Protein AF-A0A3D0IFP2-F1 (afdb_monomer_lite)

Structure (mmCIF, N/CA/C/O backbone):
data_AF-A0A3D0IFP2-F1
#
_entry.id   AF-A0A3D0IFP2-F1
#
loop_
_atom_site.group_PDB
_atom_site.id
_atom_site.type_symbol
_atom_site.label_atom_id
_atom_site.label_alt_id
_atom_site.label_comp_id
_atom_site.label_asym_id
_atom_site.label_entity_id
_atom_site.label_seq_id
_atom_site.pdbx_PDB_ins_code
_atom_site.Cartn_x
_atom_site.Cartn_y
_atom_site.Cartn_z
_atom_site.occupancy
_atom_site.B_iso_or_equiv
_atom_site.auth_seq_id
_atom_site.auth_comp_id
_atom_site.auth_asym_id
_atom_site.auth_atom_id
_atom_site.pdbx_PDB_model_num
ATOM 1 N N . LEU A 1 1 ? -11.111 15.271 20.187 1.00 49.78 1 LEU A N 1
ATOM 2 C CA . LEU A 1 1 ? -9.632 15.305 20.187 1.00 49.78 1 LEU A CA 1
ATOM 3 C C . LEU A 1 1 ? -9.128 15.656 21.586 1.00 49.78 1 LEU A C 1
ATOM 5 O O . LEU A 1 1 ? -9.436 16.733 22.093 1.00 49.78 1 LEU A O 1
ATOM 9 N N . LYS A 1 2 ? -8.471 14.706 22.264 1.00 48.03 2 LYS A N 1
ATOM 10 C CA . LYS A 1 2 ? -7.862 14.928 23.587 1.00 48.03 2 LYS A CA 1
ATOM 11 C C . LYS A 1 2 ? -6.601 15.767 23.382 1.00 48.03 2 LYS A C 1
ATOM 13 O O . LYS A 1 2 ? -5.734 15.340 22.642 1.00 48.03 2 LYS A O 1
ATOM 18 N N . LYS A 1 3 ? -6.516 16.942 24.006 1.00 50.44 3 LYS A N 1
ATOM 19 C CA . LYS A 1 3 ? -5.293 17.759 24.016 1.00 50.44 3 LYS A CA 1
ATOM 20 C C . LYS A 1 3 ? -4.326 17.235 25.077 1.00 50.44 3 LYS A C 1
ATOM 22 O O . LYS A 1 3 ? -4.786 16.719 26.099 1.00 50.44 3 LYS A O 1
ATOM 27 N N . ASP A 1 4 ? -3.025 17.373 24.846 1.00 61.88 4 ASP A N 1
ATOM 28 C CA . ASP A 1 4 ? -2.006 17.063 25.851 1.00 61.88 4 ASP A CA 1
ATOM 29 C C . ASP A 1 4 ? -2.022 18.077 27.016 1.00 61.88 4 ASP A C 1
ATOM 31 O O . ASP A 1 4 ? -2.814 19.027 27.047 1.00 61.88 4 ASP A O 1
ATOM 35 N N . SER A 1 5 ? -1.140 17.884 28.001 1.00 60.50 5 SER A N 1
ATOM 36 C CA . SER A 1 5 ? -1.011 18.778 29.161 1.00 60.50 5 SER A CA 1
ATOM 37 C C . SER A 1 5 ? -0.579 20.210 28.814 1.00 60.50 5 SER A C 1
ATOM 39 O O . SER A 1 5 ? -0.681 21.088 29.670 1.00 60.50 5 SER A O 1
ATOM 41 N N . GLU A 1 6 ? -0.112 20.461 27.588 1.00 63.91 6 GLU A N 1
ATOM 42 C CA . GLU A 1 6 ? 0.294 21.776 27.078 1.00 63.91 6 GLU A CA 1
ATOM 43 C C . GLU A 1 6 ? -0.754 22.398 26.136 1.00 63.91 6 GLU A C 1
ATOM 45 O O . GLU A 1 6 ? -0.579 23.520 25.657 1.00 63.91 6 GLU A O 1
ATOM 50 N N . GLY A 1 7 ? -1.869 21.704 25.881 1.00 57.12 7 GLY A N 1
ATOM 51 C CA . GLY A 1 7 ? -2.929 22.163 24.989 1.00 57.12 7 GLY A CA 1
ATOM 52 C C . GLY A 1 7 ? -2.642 21.958 23.497 1.00 57.12 7 GLY A C 1
ATOM 53 O O . GLY A 1 7 ? -3.412 22.476 22.677 1.00 57.12 7 GLY A O 1
ATOM 54 N N . LYS A 1 8 ? -1.582 21.220 23.144 1.00 60.41 8 LYS A N 1
ATOM 55 C CA . LYS A 1 8 ? -1.282 20.803 21.768 1.00 60.41 8 LYS A CA 1
ATOM 56 C C . LYS A 1 8 ? -2.087 19.554 21.421 1.00 60.41 8 LYS A C 1
ATOM 58 O O . LYS A 1 8 ? -2.529 18.815 22.305 1.00 60.41 8 LYS A O 1
ATOM 63 N N . ASP A 1 9 ? -2.330 19.359 20.127 1.00 59.84 9 ASP A N 1
ATOM 64 C CA . ASP A 1 9 ? -2.848 18.081 19.652 1.00 59.84 9 ASP A CA 1
ATOM 65 C C . ASP A 1 9 ? -1.713 17.051 19.781 1.00 59.84 9 ASP A C 1
ATOM 67 O O . ASP A 1 9 ? -0.666 17.240 19.153 1.00 59.84 9 ASP A O 1
ATOM 71 N N . PRO A 1 10 ? -1.860 16.018 20.630 1.00 63.34 10 PRO A N 1
ATOM 72 C CA . PRO A 1 10 ? -0.859 14.968 20.750 1.00 63.34 10 PRO A CA 1
ATOM 73 C C . PRO A 1 10 ? -0.780 14.106 19.488 1.00 63.34 10 PRO A C 1
ATOM 75 O O . PRO A 1 10 ? 0.109 13.269 19.408 1.00 63.34 10 PRO A O 1
ATOM 78 N N . ASN A 1 11 ? -1.686 14.280 18.521 1.00 66.94 11 ASN A N 1
ATOM 79 C CA . ASN A 1 11 ? -1.752 13.467 17.317 1.00 66.94 11 ASN A CA 1
ATOM 80 C C . ASN A 1 11 ? -1.121 14.188 16.116 1.00 66.94 11 ASN A C 1
ATOM 82 O O . ASN A 1 11 ? -1.415 15.355 15.858 1.00 66.94 11 ASN A O 1
ATOM 86 N N . ALA A 1 12 ? -0.283 13.486 15.349 1.00 73.06 12 ALA A N 1
ATOM 87 C CA . ALA A 1 12 ? 0.266 13.984 14.083 1.00 73.06 12 ALA A CA 1
ATOM 88 C C . ALA A 1 12 ? -0.780 13.964 12.959 1.00 73.06 12 ALA A C 1
ATOM 90 O O . ALA A 1 12 ? -0.758 14.811 12.067 1.00 73.06 12 ALA A O 1
ATOM 91 N N . PHE A 1 13 ? -1.699 12.998 12.992 1.00 80.50 13 PHE A N 1
ATOM 92 C CA . PHE A 1 13 ? -2.779 12.867 12.018 1.00 80.50 13 PHE A CA 1
ATOM 93 C C . PHE A 1 13 ? -3.948 12.069 12.598 1.00 80.50 13 PHE A C 1
ATOM 95 O O . PHE A 1 13 ? -3.840 11.410 13.634 1.00 80.50 13 PHE A O 1
ATOM 102 N N . THR A 1 14 ? -5.088 12.131 11.916 1.00 87.00 14 THR A N 1
ATOM 103 C CA . THR A 1 14 ? -6.275 11.335 12.233 1.00 87.00 14 THR A CA 1
ATOM 104 C C . THR A 1 14 ? -6.854 10.759 10.948 1.00 87.00 14 THR A C 1
ATOM 106 O O . THR A 1 14 ? -6.933 11.455 9.937 1.00 87.00 14 THR A O 1
ATOM 109 N N . ILE A 1 15 ? -7.258 9.493 10.998 1.00 91.06 15 ILE A N 1
ATOM 110 C CA . ILE A 1 15 ? -8.090 8.846 9.986 1.00 91.06 15 ILE A CA 1
ATOM 111 C C . ILE A 1 15 ? -9.485 8.720 10.580 1.00 91.06 15 ILE A C 1
ATOM 113 O O . ILE A 1 15 ? -9.649 8.165 11.667 1.00 91.06 15 ILE A O 1
ATOM 117 N N . THR A 1 16 ? -10.484 9.221 9.861 1.00 93.88 16 THR A N 1
ATOM 118 C CA . THR A 1 16 ? -11.879 9.189 10.297 1.00 93.88 16 THR A CA 1
ATOM 119 C C . THR A 1 16 ? -12.720 8.486 9.248 1.00 93.88 16 THR A C 1
ATOM 121 O O . THR A 1 16 ? -12.782 8.922 8.099 1.00 93.88 16 THR A O 1
ATOM 124 N N . MET A 1 17 ? -13.398 7.418 9.657 1.00 94.19 17 MET A N 1
ATOM 125 C CA . MET A 1 17 ? -14.429 6.773 8.854 1.00 94.19 17 MET A CA 1
ATOM 126 C C . MET A 1 17 ? -15.785 7.347 9.256 1.00 94.19 17 MET A C 1
ATOM 128 O O . MET A 1 17 ? -16.111 7.397 10.444 1.00 94.19 17 MET A O 1
ATOM 132 N N . MET A 1 18 ? -16.567 7.781 8.272 1.00 94.94 18 MET A N 1
ATOM 133 C CA . MET A 1 18 ? -17.891 8.363 8.483 1.00 94.94 18 MET A CA 1
ATOM 134 C C . MET A 1 18 ? -18.951 7.606 7.690 1.00 94.94 18 MET A C 1
ATOM 136 O O . MET A 1 18 ? -18.644 6.971 6.680 1.00 94.94 18 MET A O 1
ATOM 140 N N . ASP A 1 19 ? -20.199 7.691 8.135 1.00 93.19 19 ASP A N 1
ATOM 141 C CA . ASP A 1 19 ? -21.338 7.270 7.326 1.00 93.19 19 ASP A CA 1
ATOM 142 C C . ASP A 1 19 ? -21.707 8.321 6.256 1.00 93.19 19 ASP A C 1
ATOM 144 O O . ASP A 1 19 ? -21.099 9.388 6.144 1.00 93.19 19 ASP A O 1
ATOM 148 N N . LEU A 1 20 ? -22.741 8.028 5.459 1.00 94.94 20 LEU A N 1
ATOM 149 C CA . LEU A 1 20 ? -23.222 8.915 4.389 1.00 94.94 20 LEU A CA 1
ATOM 150 C C . LEU A 1 20 ? -23.842 10.232 4.894 1.00 94.94 20 LEU A C 1
ATOM 152 O O . LEU A 1 20 ? -24.132 11.114 4.085 1.00 94.94 20 LEU A O 1
ATOM 156 N N . TYR A 1 21 ? -24.064 10.366 6.201 1.00 96.81 21 TYR A N 1
ATOM 157 C CA . TYR A 1 21 ? -24.624 11.550 6.847 1.00 96.81 21 TYR A CA 1
ATOM 158 C C . TYR A 1 21 ? -23.562 12.356 7.609 1.00 96.81 21 TYR A C 1
ATOM 160 O O . TYR A 1 21 ? -23.865 13.440 8.112 1.00 96.81 21 TYR A O 1
ATOM 168 N N . GLY A 1 22 ? -22.317 11.869 7.646 1.00 93.31 22 GLY A N 1
ATOM 169 C CA . GLY A 1 22 ? -21.193 12.501 8.330 1.00 93.31 22 GLY A CA 1
ATOM 170 C C . GLY A 1 22 ? -21.054 12.108 9.803 1.00 93.31 22 GLY A C 1
ATOM 171 O O . GLY A 1 22 ? -20.314 12.772 10.531 1.00 93.31 22 GLY A O 1
ATOM 172 N N . GLU A 1 23 ? -21.742 11.063 10.271 1.00 95.38 23 GLU A N 1
ATOM 173 C CA . GLU A 1 23 ? -21.530 10.527 11.617 1.00 95.38 23 GLU A CA 1
ATOM 174 C C . GLU A 1 23 ? -20.229 9.720 11.669 1.00 95.38 23 GLU A C 1
ATOM 176 O O . GLU A 1 23 ? -19.966 8.887 10.802 1.00 95.38 23 GLU A O 1
ATOM 181 N N . VAL A 1 24 ? -19.403 9.956 12.694 1.00 94.69 24 VAL A N 1
ATOM 182 C CA . VAL A 1 24 ? -18.135 9.234 12.882 1.00 94.69 24 VAL A CA 1
ATOM 183 C C . VAL A 1 24 ? -18.417 7.797 13.314 1.00 94.69 24 VAL A C 1
ATOM 185 O O . VAL A 1 24 ? -18.976 7.562 14.384 1.00 94.69 24 VAL A O 1
ATOM 188 N N . LEU A 1 25 ? -17.979 6.844 12.494 1.00 92.94 25 LEU A N 1
ATOM 189 C CA . LEU A 1 25 ? -18.091 5.408 12.748 1.00 92.94 25 LEU A CA 1
ATOM 190 C C . LEU A 1 25 ? -16.849 4.856 13.454 1.00 92.94 25 LEU A C 1
ATOM 192 O O . LEU A 1 25 ? -16.965 4.036 14.364 1.00 92.94 25 LEU A O 1
ATOM 196 N N . AL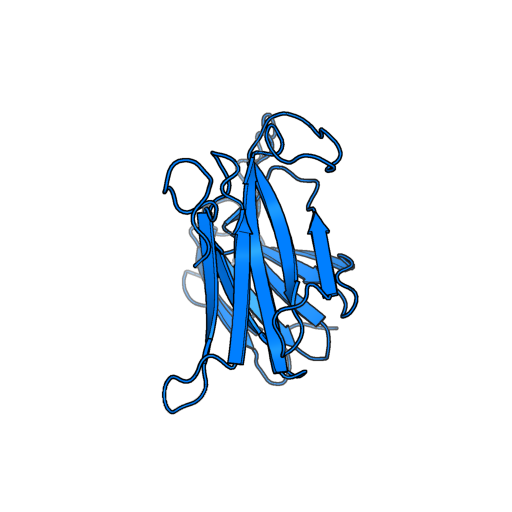A A 1 26 ? -15.668 5.319 13.042 1.00 94.31 26 ALA A N 1
ATOM 197 C CA . ALA A 1 26 ? -14.385 4.923 13.607 1.00 94.31 26 ALA A CA 1
ATOM 198 C C . ALA A 1 26 ? -13.355 6.046 13.470 1.00 94.31 26 ALA A C 1
ATOM 200 O O . ALA A 1 26 ? -13.406 6.847 12.533 1.00 94.31 26 ALA A O 1
ATOM 201 N N . GLU A 1 27 ? -12.388 6.059 14.382 1.00 92.44 27 GLU A N 1
ATOM 202 C CA . GLU A 1 27 ? -11.265 6.988 14.357 1.00 92.44 27 GLU A CA 1
ATOM 203 C C . GLU A 1 27 ? -9.977 6.246 14.722 1.00 92.44 27 GLU A C 1
ATOM 205 O O . GLU A 1 27 ? -9.961 5.439 15.651 1.00 92.44 27 GLU A O 1
ATOM 210 N N . TYR A 1 28 ? -8.901 6.540 13.997 1.00 89.81 28 TYR A N 1
ATOM 211 C CA . TYR A 1 28 ? -7.537 6.225 14.407 1.00 89.81 28 TYR A CA 1
ATOM 212 C C . TYR A 1 28 ? -6.746 7.522 14.478 1.00 89.81 28 TYR A C 1
ATOM 214 O O . TYR A 1 28 ? -6.761 8.317 13.536 1.00 89.81 28 TYR A O 1
ATOM 222 N N . SER A 1 29 ? -6.027 7.722 15.575 1.00 85.75 29 SER A N 1
ATOM 223 C CA . SER A 1 29 ? -5.109 8.841 15.730 1.00 85.75 29 SER A CA 1
ATOM 224 C C . SER A 1 29 ? -3.684 8.317 15.800 1.00 85.75 29 SER A C 1
ATOM 226 O O . SER A 1 29 ? -3.378 7.477 16.644 1.00 85.75 29 SER A O 1
ATOM 228 N N . GLY A 1 30 ? -2.820 8.816 14.919 1.00 75.81 30 GLY A N 1
ATOM 229 C CA . GLY A 1 30 ? -1.389 8.560 15.019 1.00 75.81 30 GLY A CA 1
ATOM 230 C C . GLY A 1 30 ? -0.735 9.595 15.921 1.00 75.81 30 GLY A C 1
ATOM 231 O O . GLY A 1 30 ? -0.993 10.791 15.771 1.00 75.81 30 GLY A O 1
ATOM 232 N N . GLU A 1 31 ? 0.097 9.144 16.852 1.00 68.44 31 GLU A N 1
ATOM 233 C CA . GLU A 1 31 ? 0.775 10.014 17.813 1.00 68.44 31 GLU A CA 1
ATOM 234 C C . GLU A 1 31 ? 1.786 10.950 17.126 1.00 68.44 31 GLU A C 1
ATOM 236 O O . GLU A 1 31 ? 2.377 10.636 16.090 1.00 68.44 31 GLU A O 1
ATOM 241 N N . ASN A 1 32 ? 1.952 12.143 17.696 1.00 57.72 32 ASN A N 1
ATOM 242 C CA . ASN A 1 32 ? 2.905 13.153 17.260 1.00 57.72 32 ASN A CA 1
ATOM 243 C C . ASN A 1 32 ? 4.285 12.866 17.844 1.00 57.72 32 ASN A C 1
ATOM 245 O O . ASN A 1 32 ? 4.717 13.472 18.823 1.00 57.72 32 ASN A O 1
ATOM 249 N N . GLU A 1 33 ? 4.995 11.946 17.211 1.00 58.22 33 GLU A N 1
ATOM 250 C CA . GLU A 1 33 ? 6.384 11.650 17.544 1.00 58.22 33 GLU A CA 1
ATOM 251 C C . GLU A 1 33 ? 7.332 12.434 16.633 1.00 58.22 33 GLU A C 1
ATOM 253 O O . GLU A 1 33 ? 8.158 11.848 15.952 1.00 58.22 33 GLU A O 1
ATOM 258 N N . ASN A 1 34 ? 7.185 13.764 16.586 1.00 53.22 34 ASN A N 1
ATOM 259 C CA . ASN A 1 34 ? 8.026 14.766 15.898 1.00 53.22 34 ASN A CA 1
ATOM 260 C C . ASN A 1 34 ? 8.349 14.584 14.391 1.00 53.22 34 ASN A C 1
ATOM 262 O O . ASN A 1 34 ? 8.676 15.581 13.762 1.00 53.22 34 ASN A O 1
ATOM 266 N N . ASP A 1 35 ? 8.209 13.395 13.800 1.00 55.31 35 ASP A N 1
ATOM 267 C CA . ASP A 1 35 ? 8.629 13.031 12.437 1.00 55.31 35 ASP A CA 1
ATOM 268 C C . ASP A 1 35 ? 7.739 11.928 11.809 1.00 55.31 35 ASP A C 1
ATOM 270 O O . ASP A 1 35 ? 8.078 11.322 10.788 1.00 55.31 35 ASP A O 1
ATOM 274 N N . ALA A 1 36 ? 6.596 11.622 12.424 1.00 57.94 36 ALA A N 1
ATOM 275 C CA . ALA A 1 36 ? 5.579 10.772 11.822 1.00 57.94 36 ALA A CA 1
ATOM 276 C C . ALA A 1 36 ? 4.872 11.555 10.702 1.00 57.94 36 ALA A C 1
ATOM 278 O O . ALA A 1 36 ? 4.175 12.536 10.972 1.00 57.94 36 ALA A O 1
ATOM 279 N N . TYR A 1 37 ? 5.031 11.138 9.442 1.00 67.44 37 TYR A N 1
ATOM 280 C CA . TYR A 1 37 ? 4.213 11.679 8.357 1.00 67.44 37 TYR A CA 1
ATOM 281 C C . TYR A 1 37 ? 2.802 11.098 8.460 1.00 67.44 37 TYR A C 1
ATOM 283 O O . TYR A 1 37 ? 2.602 10.000 8.989 1.00 67.44 37 TYR A O 1
ATOM 291 N N . GLY A 1 38 ? 1.808 11.851 7.985 1.00 71.19 38 GLY A N 1
ATOM 292 C CA . GLY A 1 38 ? 0.439 11.351 7.885 1.00 71.19 38 GLY A CA 1
ATOM 293 C C . GLY A 1 38 ? 0.341 10.118 6.980 1.00 71.19 38 GLY A C 1
ATOM 294 O O . GLY A 1 38 ? 1.300 9.744 6.301 1.00 71.19 38 GLY A O 1
ATOM 295 N N . ALA A 1 39 ? -0.833 9.491 6.963 1.00 77.38 39 ALA A N 1
ATOM 296 C CA . ALA A 1 39 ? -1.109 8.389 6.049 1.00 77.38 39 ALA A CA 1
ATOM 297 C C . ALA A 1 39 ? -0.873 8.814 4.586 1.00 77.38 39 ALA A C 1
ATOM 299 O O . ALA A 1 39 ? -1.357 9.864 4.161 1.00 77.38 39 ALA A O 1
ATOM 300 N N . THR A 1 40 ? -0.124 8.011 3.829 1.00 79.56 40 THR A N 1
ATOM 301 C CA . THR A 1 40 ? 0.197 8.288 2.413 1.00 79.56 40 THR A CA 1
ATOM 302 C C . THR A 1 40 ? -0.794 7.645 1.447 1.00 79.56 40 THR A C 1
ATOM 304 O O . THR A 1 40 ? -0.883 8.046 0.293 1.00 79.56 40 THR A O 1
ATOM 307 N N . THR A 1 41 ? -1.566 6.681 1.939 1.00 86.88 41 THR A N 1
ATOM 308 C CA . THR A 1 41 ? -2.658 5.996 1.242 1.00 86.88 41 THR A CA 1
ATOM 309 C C . THR A 1 41 ? -3.715 5.595 2.269 1.00 86.88 41 THR A C 1
ATOM 311 O O . THR A 1 41 ? -3.408 5.512 3.459 1.00 86.88 41 THR A O 1
ATOM 314 N N . LEU A 1 42 ? -4.954 5.369 1.840 1.00 91.94 42 LEU A N 1
ATOM 315 C CA . LEU A 1 42 ? -6.050 4.962 2.712 1.00 91.94 42 LEU A CA 1
ATOM 316 C C . LEU A 1 42 ? -7.105 4.199 1.916 1.00 91.94 42 LEU A C 1
ATOM 318 O O . LEU A 1 42 ? -7.692 4.747 0.985 1.00 91.94 42 LEU A O 1
ATOM 322 N N . THR A 1 43 ? -7.413 2.986 2.367 1.00 95.31 43 THR A N 1
ATOM 323 C CA . THR A 1 43 ? -8.370 2.106 1.694 1.00 95.31 43 THR A CA 1
ATOM 324 C C . THR A 1 43 ? -9.325 1.494 2.706 1.00 95.31 43 THR A C 1
ATOM 326 O O . THR A 1 43 ? -8.907 0.923 3.714 1.00 95.31 43 THR A O 1
ATOM 329 N N . ALA A 1 44 ? -10.628 1.627 2.453 1.00 95.19 44 ALA A N 1
ATOM 330 C CA . ALA A 1 44 ? -11.649 0.911 3.210 1.00 95.19 44 ALA A CA 1
ATOM 331 C C . ALA A 1 44 ? -11.573 -0.580 2.877 1.00 95.19 44 ALA A C 1
ATOM 333 O O . ALA A 1 44 ? -11.391 -0.943 1.716 1.00 95.19 44 ALA A O 1
ATOM 334 N N . THR A 1 45 ? -11.727 -1.431 3.884 1.00 96.88 45 THR A N 1
ATOM 335 C CA . THR A 1 45 ? -11.584 -2.876 3.712 1.00 96.88 45 THR A CA 1
ATOM 336 C C . THR A 1 45 ? -12.925 -3.598 3.743 1.00 96.88 45 THR A C 1
ATOM 338 O O . THR A 1 45 ? -13.903 -3.121 4.320 1.00 96.88 45 THR A O 1
ATOM 341 N N . SER A 1 46 ? -12.985 -4.770 3.116 1.00 96.12 46 SER A N 1
ATOM 342 C CA . SER A 1 46 ? -14.196 -5.571 2.919 1.00 96.12 46 SER A CA 1
ATOM 343 C C . SER A 1 46 ? -14.843 -6.042 4.228 1.00 96.12 46 SER A C 1
ATOM 345 O O . SER A 1 46 ? -16.052 -6.270 4.281 1.00 96.12 46 SER A O 1
ATOM 347 N N . ASP A 1 47 ? -14.059 -6.121 5.305 1.00 95.94 47 ASP A N 1
ATOM 348 C CA . ASP A 1 47 ? -14.508 -6.384 6.678 1.00 95.94 47 ASP A CA 1
ATOM 349 C C . ASP A 1 47 ? -15.111 -5.151 7.389 1.00 95.94 47 ASP A C 1
ATOM 351 O O . ASP A 1 47 ? -15.460 -5.221 8.570 1.00 95.94 47 ASP A O 1
ATOM 355 N N . GLY A 1 48 ? -15.235 -4.023 6.686 1.00 95.44 48 GLY A N 1
ATOM 356 C CA . GLY A 1 48 ? -15.761 -2.759 7.199 1.00 95.44 48 GLY A CA 1
ATOM 357 C C . GLY A 1 48 ? -14.743 -1.905 7.956 1.00 95.44 48 GLY A C 1
ATOM 358 O O . GLY A 1 48 ? -15.123 -0.872 8.497 1.00 95.44 48 GLY A O 1
ATOM 359 N N . GLY A 1 49 ? -13.481 -2.333 8.041 1.00 96.62 49 GLY A N 1
ATOM 360 C CA . GLY A 1 49 ? -12.383 -1.536 8.583 1.00 96.62 49 GLY A CA 1
ATOM 361 C C . GLY A 1 49 ? -11.701 -0.655 7.536 1.00 96.62 49 GLY A C 1
ATOM 362 O O . GLY A 1 49 ? -12.274 -0.297 6.507 1.00 96.62 49 GLY A O 1
ATOM 363 N N . PHE A 1 50 ? -10.441 -0.321 7.800 1.00 96.69 50 PHE A N 1
ATOM 364 C CA . PHE A 1 50 ? -9.595 0.420 6.868 1.00 96.69 50 PHE A CA 1
ATOM 365 C C . PHE A 1 50 ? -8.128 0.040 7.039 1.00 96.69 50 PHE A C 1
ATOM 367 O O . PHE A 1 50 ? -7.708 -0.398 8.110 1.00 96.69 50 PHE A O 1
ATOM 374 N N . ILE A 1 51 ? -7.347 0.220 5.982 1.00 96.50 51 ILE A N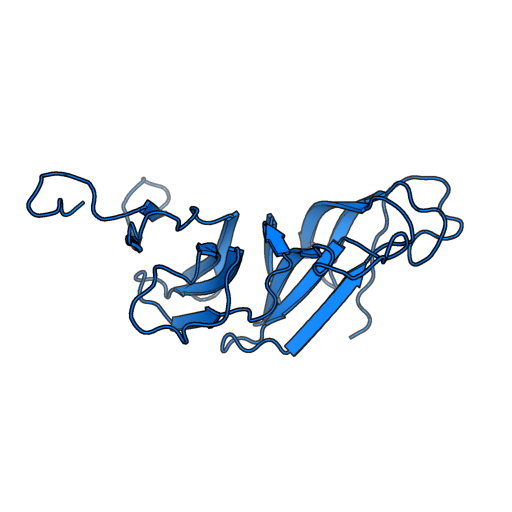 1
ATOM 375 C CA . ILE A 1 51 ? -5.909 -0.021 5.952 1.00 96.50 51 ILE A CA 1
ATOM 376 C C . ILE A 1 51 ? -5.196 1.176 5.326 1.00 96.50 51 ILE A C 1
ATOM 378 O O . ILE A 1 51 ? -5.743 1.855 4.457 1.00 96.50 51 ILE A O 1
ATOM 382 N N . PHE A 1 52 ? -3.986 1.457 5.789 1.00 92.69 52 PHE A N 1
ATOM 383 C CA . PHE A 1 52 ? -3.177 2.560 5.294 1.00 92.69 52 PHE A CA 1
ATOM 384 C C . PHE A 1 52 ? -1.689 2.265 5.446 1.00 92.69 52 PHE A C 1
ATOM 386 O O . PHE A 1 52 ? -1.280 1.423 6.248 1.00 92.69 52 PHE A O 1
ATOM 393 N N . ALA A 1 53 ? -0.882 3.002 4.689 1.00 88.56 53 ALA A N 1
ATOM 394 C CA . ALA A 1 53 ? 0.548 3.087 4.927 1.00 88.56 53 ALA A CA 1
ATOM 395 C C . ALA A 1 53 ? 0.899 4.410 5.595 1.00 88.56 53 ALA A C 1
ATOM 397 O O . ALA A 1 53 ? 0.245 5.436 5.381 1.00 88.56 53 ALA A O 1
ATOM 398 N N . GLN A 1 54 ? 1.965 4.382 6.382 1.00 83.31 54 GLN A N 1
ATOM 399 C CA . GLN A 1 54 ? 2.492 5.557 7.045 1.00 83.31 54 GLN A CA 1
ATOM 400 C C . GLN A 1 54 ? 4.016 5.583 6.960 1.00 83.31 54 GLN A C 1
ATOM 402 O O . GLN A 1 54 ? 4.674 4.606 7.320 1.00 83.31 54 GLN A O 1
ATOM 407 N N . GLY A 1 55 ? 4.569 6.724 6.547 1.00 78.31 55 GLY A N 1
ATOM 408 C CA . GLY A 1 55 ? 5.994 7.015 6.682 1.00 78.31 55 GLY A CA 1
ATOM 409 C C . GLY A 1 55 ? 6.330 7.580 8.066 1.00 78.31 55 GLY A C 1
ATOM 410 O O . GLY A 1 55 ? 5.582 8.397 8.601 1.00 78.31 55 GLY A O 1
ATOM 411 N N . TYR A 1 56 ? 7.462 7.190 8.646 1.00 72.62 56 TYR A N 1
ATOM 412 C CA . TYR A 1 56 ? 7.917 7.694 9.946 1.00 72.62 56 TYR A CA 1
ATOM 413 C C . TYR A 1 56 ? 9.446 7.690 10.068 1.00 72.62 56 TYR A C 1
ATOM 415 O O . TYR A 1 56 ? 10.144 7.058 9.280 1.00 72.62 56 TYR A O 1
ATOM 423 N N . ASN A 1 57 ? 9.991 8.385 11.065 1.00 69.38 57 ASN A N 1
ATOM 424 C CA . ASN A 1 57 ? 11.410 8.312 11.425 1.00 69.38 57 ASN A CA 1
ATOM 425 C C . ASN A 1 57 ? 11.580 7.426 12.670 1.00 69.38 57 ASN A C 1
ATOM 427 O O . ASN A 1 57 ? 11.101 7.770 13.750 1.00 69.38 57 ASN A O 1
ATOM 431 N N . ALA A 1 58 ? 12.273 6.290 12.542 1.00 60.12 58 ALA A N 1
ATOM 432 C CA . ALA A 1 58 ? 12.375 5.290 13.615 1.00 60.12 58 ALA A CA 1
ATOM 433 C C . ALA A 1 58 ? 13.190 5.750 14.833 1.00 60.12 58 ALA A C 1
ATOM 435 O O . ALA A 1 58 ? 13.136 5.110 15.881 1.00 60.12 58 ALA A O 1
ATOM 436 N N . ASN A 1 59 ? 13.915 6.871 14.742 1.00 59.56 59 ASN A N 1
ATOM 437 C CA . ASN A 1 59 ? 14.655 7.424 15.881 1.00 59.56 59 ASN A CA 1
ATOM 438 C C . ASN A 1 59 ? 13.749 7.891 17.039 1.00 59.56 59 ASN A C 1
ATOM 440 O O . ASN A 1 59 ? 14.270 8.229 18.103 1.00 59.56 59 ASN A O 1
ATOM 444 N N . TYR A 1 60 ? 12.425 7.932 16.844 1.00 57.56 60 TYR A N 1
ATOM 445 C CA . TYR A 1 60 ? 11.510 8.619 17.753 1.00 57.56 60 TYR A CA 1
ATOM 446 C C . TYR A 1 60 ? 10.294 7.805 18.223 1.00 57.56 60 TYR A C 1
ATOM 448 O O . TYR A 1 60 ? 9.542 8.348 19.026 1.00 57.56 60 TYR A O 1
ATOM 456 N N . ILE A 1 61 ? 10.149 6.526 17.834 1.00 56.62 61 ILE A N 1
ATOM 457 C CA . ILE A 1 61 ? 9.015 5.674 18.259 1.00 56.62 61 ILE A CA 1
ATOM 458 C C . ILE A 1 61 ? 9.397 4.759 19.441 1.00 56.62 61 ILE A C 1
ATOM 460 O O . ILE A 1 61 ? 10.193 3.828 19.261 1.00 56.62 61 ILE A O 1
ATOM 464 N N . PRO A 1 62 ? 8.861 4.960 20.664 1.00 53.72 62 PRO A N 1
ATOM 465 C CA . PRO A 1 62 ? 9.128 4.095 21.811 1.00 53.72 62 PRO A CA 1
ATOM 466 C C . PRO A 1 62 ? 8.535 2.689 21.627 1.00 53.72 62 PRO A C 1
ATOM 468 O O . PRO A 1 62 ? 7.338 2.524 21.424 1.00 53.72 62 PRO A O 1
ATOM 471 N N . GLY A 1 63 ? 9.362 1.649 21.778 1.00 58.12 63 GLY A N 1
ATOM 472 C CA . GLY A 1 63 ? 8.920 0.247 21.728 1.00 58.12 63 GLY A CA 1
ATOM 473 C C . GLY A 1 63 ? 9.068 -0.437 20.367 1.00 58.12 63 GLY A C 1
ATOM 474 O O . GLY A 1 63 ? 8.843 -1.642 20.289 1.00 58.12 63 GLY A O 1
ATOM 475 N N . MET A 1 64 ? 9.502 0.288 19.333 1.00 57.91 64 MET A N 1
ATOM 476 C CA . MET A 1 64 ? 10.001 -0.316 18.096 1.00 57.91 64 MET A CA 1
ATOM 477 C C . MET A 1 64 ? 11.486 -0.664 18.234 1.00 57.91 64 MET A C 1
ATOM 479 O O . MET A 1 64 ? 12.230 0.009 18.959 1.00 57.91 64 MET A O 1
ATOM 483 N N . ASP A 1 65 ? 11.924 -1.720 17.543 1.00 54.09 65 ASP A N 1
ATOM 484 C CA . ASP A 1 65 ? 13.349 -2.015 17.420 1.00 54.09 65 ASP A CA 1
ATOM 485 C C . ASP A 1 65 ? 14.029 -0.765 16.842 1.00 54.09 65 ASP A C 1
ATOM 487 O O . ASP A 1 65 ? 13.594 -0.235 15.819 1.00 54.09 65 ASP A O 1
ATOM 491 N N . GLN A 1 66 ? 15.070 -0.254 17.515 1.00 51.97 66 GLN A N 1
ATOM 492 C CA . GLN A 1 66 ? 15.820 0.949 17.116 1.00 51.97 66 GLN A CA 1
ATOM 493 C C . GLN A 1 66 ? 16.676 0.690 15.864 1.00 51.97 66 GLN A C 1
ATOM 495 O O . GLN A 1 66 ? 17.902 0.846 15.854 1.00 51.97 66 GLN A O 1
ATOM 500 N N . ILE A 1 67 ? 16.037 0.218 14.800 1.00 50.59 67 ILE A N 1
ATOM 501 C CA . ILE A 1 67 ? 16.661 -0.088 13.531 1.00 50.59 67 ILE A CA 1
ATOM 502 C C . ILE A 1 67 ? 16.991 1.249 12.874 1.00 50.59 67 ILE A C 1
ATOM 504 O O . ILE A 1 67 ? 16.114 1.965 12.410 1.00 50.59 67 ILE A O 1
ATOM 508 N N . LYS A 1 68 ? 18.291 1.557 12.906 1.00 52.31 68 LYS A N 1
ATOM 509 C CA . LYS A 1 68 ? 19.084 2.383 11.983 1.00 52.31 68 LYS A CA 1
ATOM 510 C C . LYS A 1 68 ? 18.382 3.618 11.394 1.00 52.31 68 LYS A C 1
ATOM 512 O O . LYS A 1 68 ? 17.435 3.528 10.624 1.00 52.31 68 LYS A O 1
ATOM 517 N N . THR A 1 69 ? 18.972 4.771 11.704 1.00 54.31 69 THR A N 1
ATOM 518 C CA . THR A 1 69 ? 18.881 6.061 10.999 1.00 54.31 69 THR A CA 1
ATOM 519 C C . THR A 1 69 ? 18.174 6.015 9.634 1.00 54.31 69 THR A C 1
ATOM 521 O O . THR A 1 69 ? 18.675 5.364 8.720 1.00 54.31 69 THR A O 1
ATOM 524 N N . GLY A 1 70 ? 17.067 6.747 9.471 1.00 56.38 70 GLY A N 1
ATOM 525 C CA . GLY A 1 70 ? 16.393 6.897 8.177 1.00 56.38 70 GLY A CA 1
ATOM 526 C C . GLY A 1 70 ? 14.874 7.039 8.282 1.00 56.38 70 GLY A C 1
ATOM 527 O O . GLY A 1 70 ? 14.312 7.002 9.377 1.00 56.38 70 GLY A O 1
ATOM 528 N N . TYR A 1 71 ? 14.226 7.213 7.128 1.00 63.50 71 TYR A N 1
ATOM 529 C CA . TYR A 1 71 ? 12.769 7.196 6.994 1.00 63.50 71 TYR A CA 1
ATOM 530 C C . TYR A 1 71 ? 12.286 5.774 6.710 1.00 63.50 71 TYR A C 1
ATOM 532 O O . TYR A 1 71 ? 12.740 5.134 5.766 1.00 63.50 71 TYR A O 1
ATOM 540 N N . HIS A 1 72 ? 11.338 5.310 7.510 1.00 72.62 72 HIS A N 1
ATOM 541 C CA . HIS A 1 72 ? 10.749 3.979 7.463 1.00 72.62 72 HIS A CA 1
ATOM 542 C C . HIS A 1 72 ? 9.290 4.068 7.038 1.00 72.62 72 HIS A C 1
ATOM 544 O O . HIS A 1 72 ? 8.686 5.142 7.061 1.00 72.62 72 HIS A O 1
ATOM 550 N N . SER A 1 73 ? 8.722 2.935 6.643 1.00 79.38 73 SER A N 1
ATOM 551 C CA . SER A 1 73 ? 7.295 2.814 6.357 1.00 79.38 73 SER A CA 1
ATOM 552 C C . SER A 1 73 ? 6.697 1.674 7.165 1.00 79.38 73 SER A C 1
ATOM 554 O O . SER A 1 73 ? 7.373 0.696 7.480 1.00 79.38 73 SER A O 1
ATOM 556 N N . ARG A 1 74 ? 5.418 1.800 7.498 1.00 83.44 74 ARG A N 1
ATOM 557 C CA . ARG A 1 74 ? 4.621 0.735 8.102 1.00 83.44 74 ARG A CA 1
ATOM 558 C C . ARG A 1 74 ? 3.267 0.630 7.427 1.00 83.44 74 ARG A C 1
ATOM 560 O O . ARG A 1 74 ? 2.780 1.610 6.859 1.00 83.44 74 ARG A O 1
ATOM 567 N N . VAL A 1 75 ? 2.668 -0.549 7.519 1.00 90.19 75 VAL A N 1
ATOM 568 C CA . VAL A 1 75 ? 1.305 -0.824 7.066 1.00 90.19 75 VAL A CA 1
ATOM 569 C C . VAL A 1 75 ? 0.443 -1.130 8.278 1.00 90.19 75 VAL A C 1
ATOM 571 O O . VAL A 1 75 ? 0.736 -2.056 9.032 1.00 90.19 75 VAL A O 1
ATOM 574 N N . ILE A 1 76 ? -0.636 -0.371 8.445 1.00 92.94 76 ILE A N 1
ATOM 575 C CA . ILE A 1 76 ? -1.547 -0.501 9.580 1.00 92.94 76 ILE A CA 1
ATOM 576 C C . ILE A 1 76 ? -2.940 -0.832 9.070 1.00 92.94 76 ILE A C 1
ATOM 578 O O . ILE A 1 76 ? -3.491 -0.122 8.227 1.00 92.94 76 ILE A O 1
ATOM 582 N N . LYS A 1 77 ? -3.530 -1.884 9.636 1.00 96.62 77 LYS A N 1
ATOM 583 C CA . LYS A 1 77 ? -4.933 -2.254 9.445 1.00 96.62 77 LYS A CA 1
ATOM 584 C C . LYS A 1 77 ? -5.698 -2.010 10.729 1.00 96.62 77 LYS A C 1
ATOM 586 O O . LYS A 1 77 ? -5.301 -2.490 11.789 1.00 96.62 77 LYS A O 1
ATOM 591 N N . CYS A 1 78 ? -6.847 -1.364 10.606 1.00 96.88 78 CYS A N 1
ATOM 592 C CA . CYS A 1 78 ? -7.815 -1.212 11.677 1.00 96.88 78 CYS A CA 1
ATOM 593 C C . CYS A 1 78 ? -9.110 -1.970 11.366 1.00 96.88 78 CYS A C 1
ATOM 595 O O . CYS A 1 78 ? -9.468 -2.177 10.204 1.00 96.88 78 CYS A O 1
ATOM 597 N N . ASP A 1 79 ? -9.819 -2.399 12.407 1.00 96.38 79 ASP A N 1
ATOM 598 C CA . ASP A 1 79 ? -11.166 -2.961 12.300 1.00 96.38 79 ASP A CA 1
ATOM 599 C C . ASP A 1 79 ? -12.225 -1.859 12.082 1.00 96.38 79 ASP A C 1
ATOM 601 O O . ASP A 1 79 ? -11.924 -0.663 12.082 1.00 96.38 79 ASP A O 1
ATOM 605 N N . ALA A 1 80 ? -13.493 -2.252 11.930 1.00 95.19 80 ALA A N 1
ATOM 606 C CA . ALA A 1 80 ? -14.616 -1.329 11.727 1.00 95.19 80 ALA A CA 1
ATOM 607 C C . ALA A 1 80 ? -14.880 -0.356 12.895 1.00 95.19 80 ALA A C 1
ATOM 609 O O . ALA A 1 80 ? -15.713 0.539 12.774 1.00 95.19 80 ALA A O 1
ATOM 610 N N . LYS A 1 81 ? -14.209 -0.534 14.039 1.00 93.75 81 LYS A N 1
ATOM 611 C CA . LYS A 1 81 ? -14.283 0.351 15.210 1.00 93.75 81 LYS A CA 1
ATOM 612 C C . LYS A 1 81 ? -13.034 1.225 15.353 1.00 93.75 81 LYS A C 1
ATOM 614 O O . LYS A 1 81 ? -12.978 2.030 16.278 1.00 93.75 81 LYS A O 1
ATOM 619 N N . GLY A 1 82 ? -12.048 1.070 14.467 1.00 93.06 82 GLY A N 1
ATOM 620 C CA . GLY A 1 82 ? -10.778 1.794 14.509 1.00 93.06 82 GLY A CA 1
ATOM 621 C C . GLY A 1 82 ? -9.709 1.144 15.390 1.00 93.06 82 GLY A C 1
ATOM 622 O O . GLY A 1 82 ? -8.665 1.754 15.605 1.00 93.06 82 GLY A O 1
ATOM 623 N N . ASN A 1 83 ? -9.921 -0.079 15.893 1.00 94.06 83 ASN A N 1
ATOM 624 C CA . ASN A 1 83 ? -8.884 -0.781 16.653 1.00 94.06 83 ASN A CA 1
ATOM 625 C C . ASN A 1 83 ? -7.840 -1.363 15.701 1.00 94.06 83 ASN A C 1
ATOM 627 O O . ASN A 1 83 ? -8.206 -1.995 14.711 1.00 94.06 83 ASN A O 1
ATOM 631 N N . VAL A 1 84 ? -6.557 -1.222 16.036 1.00 94.25 84 VAL A N 1
ATOM 632 C CA . VAL A 1 84 ? -5.458 -1.823 15.267 1.00 94.25 84 VAL A CA 1
ATOM 633 C C . VAL A 1 84 ? -5.568 -3.351 15.301 1.00 94.25 84 VAL A C 1
ATOM 635 O O . VAL A 1 84 ? -5.580 -3.958 16.371 1.00 94.25 84 VAL A O 1
ATOM 638 N N . VAL A 1 85 ? -5.643 -3.960 14.118 1.00 96.50 85 VAL A N 1
ATOM 639 C CA . VAL A 1 85 ? -5.621 -5.413 13.890 1.00 96.50 85 VAL A CA 1
ATOM 640 C C . VAL A 1 85 ? -4.184 -5.887 13.698 1.00 96.50 85 VAL A C 1
ATOM 642 O O . VAL A 1 85 ? -3.776 -6.870 14.313 1.00 96.50 85 VAL A O 1
ATOM 645 N N . PHE A 1 86 ? -3.415 -5.171 12.876 1.00 95.06 86 PHE A N 1
ATOM 646 C CA . PHE A 1 86 ? -1.974 -5.358 12.737 1.00 95.06 86 PHE A CA 1
ATOM 647 C C . PHE A 1 86 ? -1.279 -4.033 12.409 1.00 95.06 86 PHE A C 1
ATOM 649 O O . PHE A 1 86 ? -1.881 -3.125 11.830 1.00 95.06 86 PHE A O 1
ATOM 656 N N . ASP A 1 87 ? -0.001 -3.966 12.774 1.00 91.44 87 ASP A N 1
ATOM 657 C CA . ASP A 1 87 ? 0.941 -2.896 12.450 1.00 91.44 87 ASP A CA 1
ATOM 658 C C . ASP A 1 87 ? 2.252 -3.567 12.020 1.00 91.44 87 ASP A C 1
ATOM 660 O O . ASP A 1 87 ? 2.966 -4.147 12.842 1.00 91.44 87 ASP A O 1
ATOM 664 N N . THR A 1 88 ? 2.505 -3.572 10.714 1.00 88.12 88 THR A N 1
ATOM 665 C CA . THR A 1 88 ? 3.666 -4.231 10.119 1.00 88.12 88 THR A CA 1
ATOM 666 C C . THR A 1 88 ? 4.694 -3.187 9.722 1.00 88.12 88 THR A C 1
ATOM 668 O O . THR A 1 88 ? 4.490 -2.426 8.774 1.00 88.12 88 THR A O 1
ATOM 671 N N . GLN A 1 89 ? 5.827 -3.197 10.419 1.00 82.50 89 GLN A N 1
ATOM 672 C CA . GLN A 1 89 ? 7.002 -2.406 10.075 1.00 82.50 89 GLN A CA 1
ATOM 673 C C . GLN A 1 89 ? 7.695 -2.964 8.825 1.00 82.50 89 GLN A C 1
ATOM 675 O O . GLN A 1 89 ? 7.811 -4.179 8.651 1.00 82.50 89 GLN A O 1
ATOM 680 N N . LEU A 1 90 ? 8.167 -2.067 7.958 1.00 78.50 90 LEU A N 1
ATOM 681 C CA . LEU A 1 90 ? 8.966 -2.407 6.786 1.00 78.50 90 LEU A CA 1
ATOM 682 C C . LEU A 1 90 ? 10.427 -2.034 7.055 1.00 78.50 90 LEU A C 1
ATOM 684 O O . LEU A 1 90 ? 10.766 -0.861 7.183 1.00 78.50 90 LEU A O 1
ATOM 688 N N . ASP A 1 91 ? 11.289 -3.050 7.136 1.00 63.22 91 ASP A N 1
ATOM 689 C CA . ASP A 1 91 ? 12.699 -2.917 7.541 1.00 63.22 91 ASP A CA 1
ATOM 690 C C . ASP A 1 91 ? 13.626 -2.353 6.442 1.00 63.22 91 ASP A C 1
ATOM 692 O O . ASP A 1 91 ? 14.817 -2.124 6.677 1.00 63.22 91 ASP A O 1
ATOM 696 N N . SER A 1 92 ? 13.113 -2.134 5.229 1.00 53.97 92 SER A N 1
ATOM 697 C CA . SER A 1 92 ? 13.847 -1.502 4.131 1.00 53.97 92 SER A CA 1
ATOM 698 C C . SER A 1 92 ? 13.489 -0.019 4.041 1.00 53.97 92 SER A C 1
ATOM 700 O O . SER A 1 92 ? 12.383 0.351 3.646 1.00 53.97 92 SER A O 1
ATOM 702 N N . VAL A 1 93 ? 14.470 0.811 4.400 1.00 48.91 93 VAL A N 1
ATOM 703 C CA . VAL A 1 93 ? 14.503 2.289 4.413 1.00 48.91 93 VAL A CA 1
ATOM 704 C C . VAL A 1 93 ? 14.462 2.864 2.992 1.00 48.91 93 VAL A C 1
ATOM 706 O O . VAL A 1 93 ? 15.246 3.729 2.636 1.00 48.91 93 VAL A O 1
ATOM 709 N N . GLU A 1 94 ? 13.612 2.346 2.120 1.00 51.59 94 GLU A N 1
ATOM 710 C CA . GLU A 1 94 ? 13.780 2.530 0.681 1.00 51.59 94 GLU A CA 1
ATOM 711 C C . GLU A 1 94 ? 12.432 2.581 -0.040 1.00 51.59 94 GLU A C 1
ATOM 713 O O . GLU A 1 94 ? 12.305 2.136 -1.164 1.00 51.59 94 GLU A O 1
ATOM 718 N N . ILE A 1 95 ? 11.402 3.157 0.581 1.00 52.22 95 ILE A N 1
ATOM 719 C CA . ILE A 1 95 ? 10.158 3.455 -0.135 1.00 52.22 95 ILE A CA 1
ATOM 720 C C . ILE A 1 95 ? 9.936 4.961 -0.136 1.00 52.22 95 ILE A C 1
ATOM 722 O O . ILE A 1 95 ? 9.795 5.608 0.908 1.00 52.22 95 ILE A O 1
ATOM 726 N N . GLY A 1 96 ? 9.956 5.547 -1.328 1.00 53.03 96 GLY A N 1
ATOM 727 C CA . GLY A 1 96 ? 9.331 6.835 -1.571 1.00 53.03 96 GLY A CA 1
ATOM 728 C C . GLY A 1 96 ? 7.841 6.576 -1.585 1.00 53.03 96 GLY A C 1
ATOM 729 O O . GLY A 1 96 ? 7.382 5.916 -2.498 1.00 53.03 96 GLY A O 1
ATOM 730 N N . ALA A 1 97 ? 7.149 7.005 -0.526 1.00 62.97 97 ALA A N 1
ATOM 731 C CA . ALA A 1 97 ? 5.696 6.977 -0.349 1.00 62.97 97 ALA A CA 1
ATOM 732 C C . ALA A 1 97 ? 4.980 5.755 -0.961 1.00 62.97 97 ALA A C 1
ATOM 734 O O . ALA A 1 97 ? 4.791 5.671 -2.167 1.00 62.97 97 ALA A O 1
ATOM 735 N N . LEU A 1 98 ? 4.460 4.848 -0.128 1.00 78.56 98 LEU A N 1
ATOM 736 C CA . LEU A 1 98 ? 3.374 3.991 -0.609 1.00 78.56 98 LEU A CA 1
ATOM 737 C C . LEU A 1 98 ? 2.204 4.909 -0.992 1.00 78.56 98 LEU A C 1
ATOM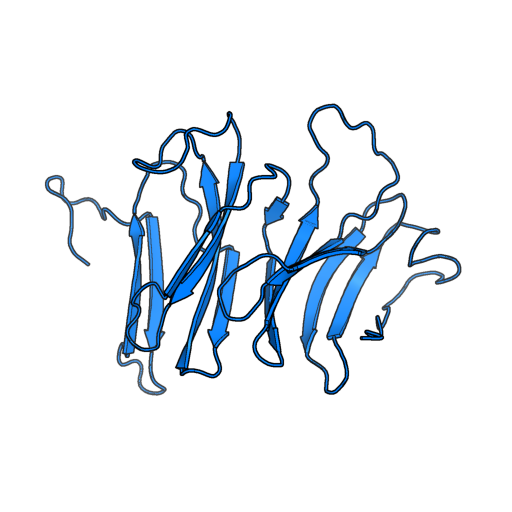 739 O O . LEU A 1 98 ? 1.591 5.522 -0.115 1.00 78.56 98 LEU A O 1
ATOM 743 N N . THR A 1 99 ? 1.985 5.080 -2.290 1.00 80.81 99 THR A N 1
ATOM 744 C CA . THR A 1 99 ? 1.064 6.054 -2.878 1.00 80.81 99 THR A CA 1
ATOM 745 C C . THR A 1 99 ? -0.325 5.476 -3.079 1.00 80.81 99 THR A C 1
ATOM 747 O O . THR A 1 99 ? -1.291 6.232 -3.122 1.00 80.81 99 THR A O 1
ATOM 750 N N . ASP A 1 100 ? -0.444 4.150 -3.155 1.00 89.12 100 ASP A N 1
ATOM 751 C CA . ASP A 1 100 ? -1.718 3.486 -3.404 1.00 89.12 100 ASP A CA 1
ATOM 752 C C . ASP A 1 100 ? -1.844 2.172 -2.623 1.00 89.12 100 ASP A C 1
ATOM 754 O O . ASP A 1 100 ? -0.848 1.533 -2.267 1.00 89.12 100 ASP A O 1
ATOM 758 N N . CYS A 1 101 ? -3.082 1.781 -2.331 1.00 93.12 101 CYS A N 1
ATOM 759 C CA . CYS A 1 101 ? -3.413 0.566 -1.605 1.00 93.12 101 CYS A CA 1
ATOM 760 C C . CYS A 1 101 ? -4.716 -0.038 -2.124 1.00 93.12 101 CYS A C 1
ATOM 762 O O . CYS A 1 101 ? -5.757 0.615 -2.155 1.00 93.12 101 CYS A O 1
ATOM 764 N N . ILE A 1 102 ? -4.690 -1.325 -2.454 1.00 95.44 102 ILE A N 1
ATOM 765 C CA . ILE A 1 102 ? -5.865 -2.052 -2.923 1.00 95.44 102 ILE A CA 1
ATOM 766 C C . ILE A 1 102 ? -6.028 -3.336 -2.117 1.00 95.44 102 ILE A C 1
ATOM 768 O O . ILE A 1 102 ? -5.095 -4.129 -1.994 1.00 95.44 102 ILE A O 1
ATOM 772 N N . GLU A 1 103 ? -7.232 -3.579 -1.604 1.00 96.44 103 GLU A N 1
ATOM 773 C CA . GLU A 1 103 ? -7.613 -4.904 -1.121 1.00 96.44 103 GLU A CA 1
ATOM 774 C C . GLU A 1 103 ? -8.173 -5.736 -2.279 1.00 96.44 103 GLU A C 1
ATOM 776 O O . GLU A 1 103 ? -9.083 -5.307 -2.990 1.00 96.44 103 GLU A O 1
ATOM 781 N N . LYS A 1 104 ? -7.664 -6.957 -2.449 1.00 94.88 104 LYS A N 1
ATOM 782 C CA . LYS A 1 104 ? -8.217 -7.929 -3.397 1.00 94.88 104 LYS A CA 1
ATOM 783 C C . LYS A 1 104 ? -8.029 -9.339 -2.854 1.00 94.88 104 LYS A C 1
ATOM 785 O O . LYS A 1 104 ? -6.935 -9.713 -2.449 1.00 94.88 104 LYS A O 1
ATOM 790 N N . GLU A 1 105 ? -9.108 -10.122 -2.843 1.00 93.44 105 GLU A N 1
ATOM 791 C CA . GLU A 1 105 ? -9.089 -11.549 -2.470 1.00 93.44 105 GLU A CA 1
ATOM 792 C C . GLU A 1 105 ? -8.440 -11.836 -1.099 1.00 93.44 105 GLU A C 1
ATOM 794 O O . GLU A 1 105 ? -7.722 -12.820 -0.922 1.00 93.44 105 GLU A O 1
ATOM 799 N N . GLY A 1 106 ? -8.689 -10.965 -0.113 1.00 93.31 106 GLY A N 1
ATOM 800 C CA . GLY A 1 106 ? -8.157 -11.107 1.247 1.00 93.31 106 GLY A CA 1
ATOM 801 C C . GLY A 1 106 ? -6.666 -10.780 1.388 1.00 93.31 106 GLY A C 1
ATOM 802 O O . GLY A 1 106 ? -6.066 -11.116 2.409 1.00 93.31 106 GLY A O 1
ATOM 803 N N . ARG A 1 107 ? -6.070 -10.148 0.373 1.00 96.12 107 ARG A N 1
ATOM 804 C CA . ARG A 1 107 ? -4.712 -9.596 0.389 1.00 96.12 107 ARG A CA 1
ATOM 805 C C . ARG A 1 107 ? -4.739 -8.085 0.231 1.00 96.12 107 ARG A C 1
ATOM 807 O O . ARG A 1 107 ? -5.692 -7.530 -0.320 1.00 96.12 107 ARG A O 1
ATOM 814 N N . TYR A 1 108 ? -3.649 -7.453 0.645 1.00 96.00 108 TYR A N 1
ATOM 815 C CA . TYR A 1 108 ? -3.438 -6.018 0.502 1.00 96.00 108 TYR A CA 1
ATOM 816 C C . TYR A 1 108 ? -2.241 -5.752 -0.403 1.00 96.00 108 TYR A C 1
ATOM 818 O O . TYR A 1 108 ? -1.147 -6.265 -0.172 1.00 96.00 108 TYR A O 1
ATOM 826 N N . TYR A 1 109 ? -2.464 -4.946 -1.432 1.00 94.25 109 TYR A N 1
ATOM 827 C CA . TYR A 1 109 ? -1.489 -4.589 -2.449 1.00 94.25 109 TYR A CA 1
ATOM 828 C C . TYR A 1 109 ? -1.150 -3.125 -2.268 1.00 94.25 109 TYR A C 1
ATOM 830 O O . TYR A 1 109 ? -2.002 -2.268 -2.477 1.00 94.25 109 TYR A O 1
ATOM 838 N N . PHE A 1 110 ? 0.077 -2.846 -1.860 1.00 91.94 110 PHE A N 1
ATOM 839 C CA . PHE A 1 110 ? 0.574 -1.489 -1.724 1.00 91.94 110 PHE A CA 1
ATOM 840 C C . PHE A 1 110 ? 1.486 -1.166 -2.885 1.00 91.94 110 PHE A C 1
ATOM 842 O O . PHE A 1 110 ? 2.375 -1.953 -3.210 1.00 91.94 110 PHE A O 1
ATOM 849 N N . PHE A 1 111 ? 1.279 -0.001 -3.474 1.00 88.31 111 PHE A N 1
ATOM 850 C CA . PHE A 1 111 ? 2.116 0.498 -4.544 1.00 88.31 111 PHE A CA 1
ATOM 851 C C . PHE A 1 111 ? 2.867 1.740 -4.095 1.00 88.31 111 PHE A C 1
ATOM 853 O O . PHE A 1 111 ? 2.362 2.512 -3.283 1.00 88.31 111 PHE A O 1
ATOM 860 N N . GLY A 1 112 ? 4.072 1.931 -4.613 1.00 82.44 112 GLY A N 1
ATOM 861 C CA . GLY A 1 112 ? 4.891 3.104 -4.335 1.00 82.44 112 GLY A CA 1
ATOM 862 C C . GLY A 1 112 ? 6.186 3.074 -5.129 1.00 82.44 112 GLY A C 1
ATOM 863 O O . GLY A 1 112 ? 6.348 2.252 -6.034 1.00 82.44 112 GLY A O 1
ATOM 864 N N . GLU A 1 113 ? 7.114 3.955 -4.776 1.00 76.56 113 GLU A N 1
ATOM 865 C CA . GLU A 1 113 ? 8.435 3.994 -5.397 1.00 76.56 113 GLU A CA 1
ATOM 866 C C . GLU A 1 113 ? 9.460 3.244 -4.550 1.00 76.56 113 GLU A C 1
ATOM 868 O O . GLU A 1 113 ? 9.598 3.508 -3.355 1.00 76.56 113 GLU A O 1
ATOM 873 N N . ASP A 1 114 ? 10.224 2.357 -5.177 1.00 72.75 114 ASP A N 1
ATOM 874 C CA . ASP A 1 114 ? 11.456 1.818 -4.611 1.00 72.75 114 ASP A CA 1
ATOM 875 C C . ASP A 1 114 ? 12.513 2.935 -4.648 1.00 72.75 114 ASP A C 1
ATOM 877 O O . ASP A 1 114 ? 12.877 3.455 -5.706 1.00 72.75 114 ASP A O 1
ATOM 881 N N . LYS A 1 115 ? 12.974 3.373 -3.479 1.00 62.41 115 LYS A N 1
ATOM 882 C CA . LYS A 1 115 ? 14.140 4.247 -3.362 1.00 62.41 115 LYS A CA 1
ATOM 883 C C . LYS A 1 115 ? 15.388 3.396 -3.481 1.00 62.41 115 LYS A C 1
ATOM 885 O O . LYS A 1 115 ? 15.494 2.323 -2.909 1.00 62.41 115 LYS A O 1
ATOM 890 N N . GLU A 1 116 ? 16.374 3.944 -4.169 1.00 56.84 116 GLU A N 1
ATOM 891 C CA . GLU A 1 116 ? 17.699 3.348 -4.240 1.00 56.84 116 GLU A CA 1
ATOM 892 C C . GLU A 1 116 ? 18.328 3.314 -2.837 1.00 56.84 116 GLU A C 1
ATOM 894 O O . GLU A 1 116 ? 18.351 4.323 -2.122 1.00 56.84 116 GLU A O 1
ATOM 899 N N . LYS A 1 117 ? 18.878 2.161 -2.452 1.00 53.97 117 LYS A N 1
ATOM 900 C CA . LYS A 1 117 ? 19.722 2.037 -1.263 1.00 53.97 117 LYS A CA 1
ATOM 901 C C . LYS A 1 117 ? 20.862 3.030 -1.285 1.00 53.97 117 LYS A C 1
ATOM 903 O O . LYS A 1 117 ? 21.546 3.167 -2.298 1.00 53.97 117 LYS A O 1
ATOM 908 N N . GLU A 1 118 ? 21.164 3.644 -0.140 1.00 46.06 118 GLU A N 1
ATOM 909 C CA . GLU A 1 118 ? 22.399 4.420 -0.002 1.00 46.06 118 GLU A CA 1
ATOM 910 C C . GLU A 1 118 ? 23.614 3.551 -0.383 1.00 46.06 118 GLU A C 1
ATOM 912 O O . GLU A 1 118 ? 23.936 2.556 0.274 1.00 46.06 118 GLU A O 1
ATOM 917 N N . GLY A 1 119 ? 24.286 3.936 -1.471 1.00 48.06 119 GLY A N 1
ATOM 918 C CA . GLY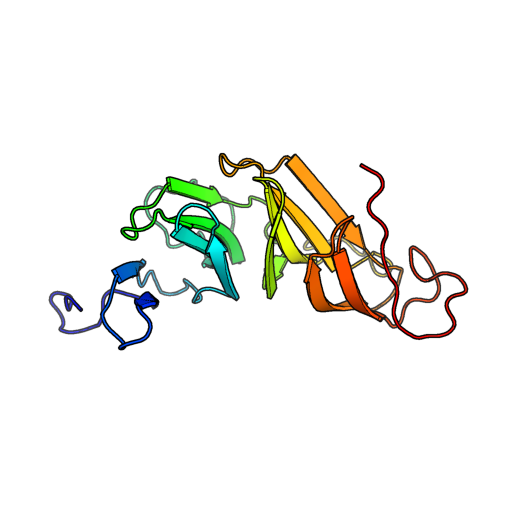 A 1 119 ? 25.436 3.224 -2.030 1.00 48.06 119 GLY A CA 1
ATOM 919 C C . GLY A 1 119 ? 25.112 2.160 -3.088 1.00 48.06 119 GLY A C 1
ATOM 920 O O . GLY A 1 119 ? 26.051 1.562 -3.618 1.00 48.06 119 GLY A O 1
ATOM 921 N N . ASP A 1 120 ? 23.840 1.926 -3.431 1.00 53.38 120 ASP A N 1
ATOM 922 C CA . ASP A 1 120 ? 23.467 1.178 -4.637 1.00 53.38 120 ASP A CA 1
ATOM 923 C C . ASP A 1 120 ? 23.485 2.134 -5.835 1.00 53.38 120 ASP A C 1
ATOM 925 O O . ASP A 1 120 ? 22.600 2.961 -6.010 1.00 53.38 120 ASP A O 1
ATOM 929 N N . ASN A 1 121 ? 24.522 2.033 -6.671 1.00 50.72 121 ASN A N 1
ATOM 930 C CA . ASN A 1 121 ? 24.639 2.778 -7.932 1.00 50.72 121 ASN A CA 1
ATOM 931 C C . ASN A 1 121 ? 23.734 2.173 -9.021 1.00 50.72 121 ASN A C 1
ATOM 933 O O . ASN A 1 121 ? 24.161 2.000 -10.166 1.00 50.72 121 ASN A O 1
ATOM 937 N N . SER A 1 122 ? 22.504 1.804 -8.675 1.00 51.50 122 SER A N 1
ATOM 938 C CA . SER A 1 122 ? 21.547 1.163 -9.572 1.00 51.50 122 SER A CA 1
ATOM 939 C C . SER A 1 122 ? 20.794 2.159 -10.448 1.00 51.50 122 SER A C 1
ATOM 941 O O . SER A 1 122 ? 19.596 2.029 -10.688 1.00 51.50 122 SER A O 1
ATOM 943 N N . LEU A 1 123 ? 21.546 3.096 -11.032 1.00 51.53 123 LEU A N 1
ATOM 944 C CA . LEU A 1 123 ? 21.161 3.708 -12.298 1.00 51.53 123 LEU A CA 1
ATOM 945 C C . LEU A 1 123 ? 20.813 2.555 -13.245 1.00 51.53 123 LEU A C 1
ATOM 947 O O . LEU A 1 123 ? 21.705 1.776 -13.591 1.00 51.53 123 LEU A O 1
ATOM 951 N N . GLY A 1 124 ? 19.538 2.381 -13.591 1.00 54.91 124 GLY A N 1
ATOM 952 C CA . GLY A 1 124 ? 19.143 1.230 -14.395 1.00 54.91 124 GLY A CA 1
ATOM 953 C C . GLY A 1 124 ? 18.122 0.248 -13.818 1.00 54.91 124 GLY A C 1
ATOM 954 O O . GLY A 1 124 ? 17.983 -0.809 -14.430 1.00 54.91 124 GLY A O 1
ATOM 955 N N . LYS A 1 125 ? 17.441 0.508 -12.692 1.00 63.22 125 LYS A N 1
ATOM 956 C CA . LYS A 1 125 ? 16.479 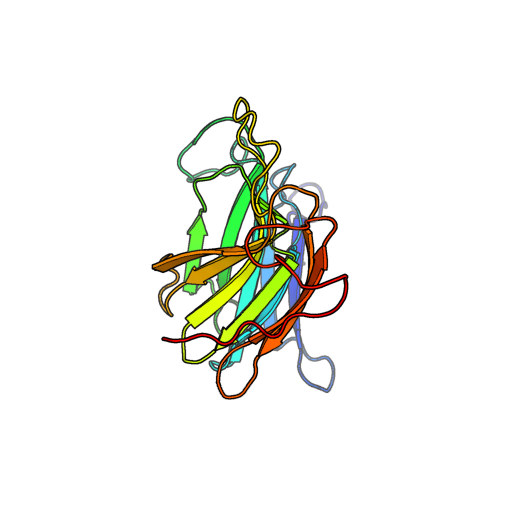-0.459 -12.124 1.00 63.22 125 LYS A CA 1
ATOM 957 C C . LYS A 1 125 ? 15.027 0.044 -12.056 1.00 63.22 125 LYS A C 1
ATOM 959 O O . LYS A 1 125 ? 14.827 1.223 -11.759 1.00 63.22 125 LYS A O 1
ATOM 964 N N . PRO A 1 126 ? 14.052 -0.880 -12.226 1.00 64.44 126 PRO A N 1
ATOM 965 C CA . PRO A 1 126 ? 12.630 -0.650 -11.995 1.00 64.44 126 PRO A CA 1
ATOM 966 C C . PRO A 1 126 ? 12.348 0.098 -10.693 1.00 64.44 126 PRO A C 1
ATOM 968 O O . PRO A 1 126 ? 12.813 -0.324 -9.633 1.00 64.44 126 PRO A O 1
ATOM 971 N N . LYS A 1 127 ? 11.566 1.178 -10.773 1.00 74.38 127 LYS A N 1
ATOM 972 C CA . LYS A 1 127 ? 11.298 2.060 -9.625 1.00 74.38 127 LYS A CA 1
ATOM 973 C C . LYS A 1 127 ? 9.899 1.915 -9.048 1.00 74.38 127 LYS A C 1
ATOM 975 O O . LYS A 1 127 ? 9.677 2.327 -7.917 1.00 74.38 127 LYS A O 1
ATOM 980 N N . VAL A 1 128 ? 8.956 1.315 -9.771 1.00 82.25 128 VAL A N 1
ATOM 981 C CA . VAL A 1 128 ? 7.614 1.064 -9.233 1.00 82.25 128 VAL A CA 1
ATOM 982 C C . VAL A 1 128 ? 7.638 -0.237 -8.441 1.00 82.25 128 VAL A C 1
ATOM 984 O O . VAL A 1 128 ? 8.027 -1.279 -8.958 1.00 82.25 128 VAL A O 1
ATOM 987 N N . SER A 1 129 ? 7.203 -0.192 -7.187 1.00 84.62 129 SER A N 1
ATOM 988 C CA . SER A 1 129 ? 7.127 -1.349 -6.299 1.00 84.62 129 SER A CA 1
ATOM 989 C C . SER A 1 129 ? 5.673 -1.710 -6.024 1.00 84.62 129 SER A C 1
ATOM 991 O O . SER A 1 129 ? 4.854 -0.835 -5.751 1.00 84.62 129 SER A O 1
ATOM 993 N N . CYS A 1 130 ? 5.352 -3.002 -6.070 1.00 88.94 130 CYS A N 1
ATOM 994 C CA . CYS A 1 130 ? 4.100 -3.562 -5.574 1.00 88.94 130 CYS A CA 1
ATOM 995 C C . CYS A 1 130 ? 4.407 -4.564 -4.457 1.00 88.94 130 CYS A C 1
ATOM 997 O O . CYS A 1 130 ? 4.999 -5.621 -4.693 1.00 88.94 130 CYS A O 1
ATOM 999 N N . MET A 1 131 ? 3.998 -4.237 -3.237 1.00 89.38 131 MET A N 1
ATOM 1000 C CA . MET A 1 131 ? 4.133 -5.084 -2.057 1.00 89.38 131 MET A CA 1
ATOM 1001 C C . MET A 1 131 ? 2.812 -5.777 -1.755 1.00 89.38 131 MET A C 1
ATOM 1003 O O . MET A 1 131 ? 1.767 -5.135 -1.678 1.00 89.38 131 MET A O 1
ATOM 1007 N N . VAL A 1 132 ? 2.868 -7.091 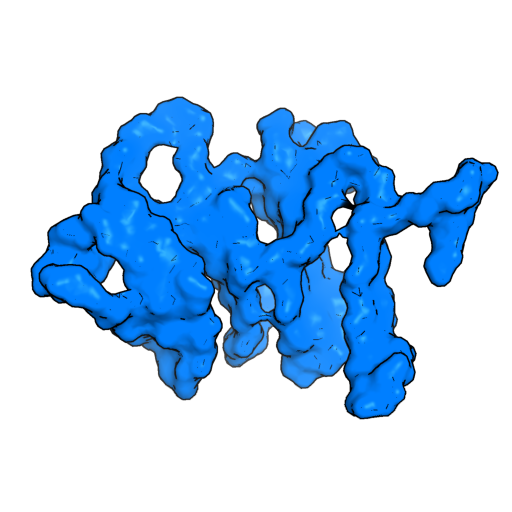-1.561 1.00 92.62 132 VAL A N 1
ATOM 1008 C CA . VAL A 1 132 ? 1.700 -7.932 -1.305 1.00 92.62 132 VAL A CA 1
ATOM 1009 C C . VAL A 1 132 ? 1.762 -8.440 0.122 1.00 92.62 132 VAL A C 1
ATOM 1011 O O . VAL A 1 132 ? 2.684 -9.173 0.487 1.00 92.62 132 VAL A O 1
ATOM 1014 N N . PHE A 1 133 ? 0.759 -8.077 0.909 1.00 93.69 133 PHE A N 1
ATOM 1015 C CA . PHE A 1 133 ? 0.565 -8.555 2.268 1.00 93.69 133 PHE A CA 1
ATOM 1016 C C . PHE A 1 133 ? -0.601 -9.535 2.304 1.00 93.69 133 PHE A C 1
ATOM 1018 O O . PHE A 1 133 ? -1.631 -9.318 1.658 1.00 93.69 133 PHE A O 1
ATOM 1025 N N . ASP A 1 134 ? -0.453 -10.604 3.082 1.00 95.69 134 ASP A N 1
ATOM 1026 C CA . ASP A 1 134 ? -1.578 -11.479 3.389 1.00 95.69 134 ASP A CA 1
ATOM 1027 C C . ASP A 1 134 ? -2.580 -10.796 4.336 1.00 95.69 134 ASP A C 1
ATOM 1029 O O . ASP A 1 134 ? -2.331 -9.723 4.894 1.00 95.69 134 ASP A O 1
ATOM 1033 N N . GLY A 1 135 ? -3.730 -11.439 4.549 1.00 94.62 135 GLY A N 1
ATOM 1034 C CA . GLY A 1 135 ? -4.776 -10.923 5.433 1.00 94.62 135 GLY A CA 1
ATOM 1035 C C . GLY A 1 135 ? -4.352 -10.748 6.901 1.00 94.62 135 GLY A C 1
ATOM 1036 O O . GLY A 1 135 ? -5.060 -10.079 7.651 1.00 94.62 135 GLY A O 1
ATOM 1037 N N . SER A 1 136 ? -3.216 -11.323 7.320 1.00 95.12 136 SER A N 1
ATOM 1038 C CA . SER A 1 136 ? -2.636 -11.157 8.662 1.00 95.12 136 SER A CA 1
ATOM 1039 C C . SER A 1 136 ? -1.634 -10.003 8.764 1.00 95.12 136 SER A C 1
ATOM 1041 O O . SER A 1 136 ? -1.151 -9.718 9.858 1.00 95.12 136 SER A O 1
ATOM 1043 N N . GLY A 1 137 ? -1.330 -9.341 7.644 1.00 92.44 137 GLY A N 1
ATOM 1044 C CA . GLY A 1 137 ? -0.363 -8.250 7.579 1.00 92.44 137 GLY A CA 1
ATOM 1045 C C . GLY A 1 137 ? 1.071 -8.711 7.331 1.00 92.44 137 GLY A C 1
ATOM 1046 O O . GLY A 1 137 ? 1.991 -7.901 7.422 1.00 92.44 137 GLY A O 1
ATOM 1047 N N . LYS A 1 138 ? 1.306 -9.987 7.009 1.00 91.38 138 LYS A N 1
ATOM 1048 C CA . LYS A 1 138 ? 2.647 -10.477 6.680 1.00 91.38 138 LYS A CA 1
ATOM 1049 C C . LYS A 1 138 ? 2.968 -10.180 5.216 1.00 91.38 138 LYS A C 1
ATOM 1051 O O . LYS A 1 138 ? 2.189 -10.524 4.331 1.00 91.38 138 LYS A O 1
ATOM 1056 N N . LEU A 1 139 ? 4.146 -9.609 4.955 1.00 89.81 139 LEU A N 1
ATOM 1057 C CA . LEU A 1 139 ? 4.663 -9.425 3.596 1.00 89.81 139 LEU A CA 1
ATOM 1058 C C . LEU A 1 139 ? 4.916 -10.794 2.936 1.00 89.81 139 LEU A C 1
ATOM 1060 O O . LEU A 1 139 ? 5.768 -11.564 3.386 1.00 89.81 139 LEU A O 1
ATOM 1064 N N . GLU A 1 140 ? 4.175 -11.100 1.872 1.00 91.12 140 GLU A N 1
ATOM 1065 C CA . GLU A 1 140 ? 4.340 -12.321 1.073 1.00 91.12 140 GLU A CA 1
ATOM 1066 C C . GLU A 1 140 ? 5.341 -12.116 -0.066 1.00 91.12 140 GLU A C 1
ATOM 1068 O O . GLU A 1 140 ? 6.129 -13.014 -0.374 1.00 91.12 140 GLU A O 1
ATOM 1073 N N . LYS A 1 141 ? 5.288 -10.950 -0.724 1.00 86.94 141 LYS A N 1
ATOM 1074 C CA . LYS A 1 141 ? 6.040 -10.684 -1.953 1.00 86.94 141 LYS A CA 1
ATOM 1075 C C . LYS A 1 141 ? 6.234 -9.188 -2.193 1.00 86.94 141 LYS A C 1
ATOM 1077 O O . LYS A 1 141 ? 5.355 -8.394 -1.881 1.00 86.94 141 LYS A O 1
ATOM 1082 N N . GLN A 1 142 ? 7.341 -8.839 -2.840 1.00 85.75 142 GLN A N 1
ATOM 1083 C CA . GLN A 1 142 ? 7.546 -7.553 -3.503 1.00 85.75 142 GLN A CA 1
ATOM 1084 C C . GLN A 1 142 ? 7.803 -7.806 -4.992 1.00 85.75 142 GLN A C 1
ATOM 1086 O O . GLN A 1 142 ? 8.556 -8.714 -5.358 1.00 85.75 142 GLN A O 1
ATOM 1091 N N . LEU A 1 143 ? 7.148 -7.030 -5.845 1.00 83.75 143 LEU A N 1
ATOM 1092 C CA . LEU A 1 143 ? 7.398 -6.958 -7.277 1.00 83.75 143 LEU A CA 1
ATOM 1093 C C . LEU A 1 143 ? 7.955 -5.584 -7.604 1.00 83.75 143 LEU A C 1
ATOM 1095 O O . LEU A 1 143 ? 7.448 -4.589 -7.097 1.00 83.75 143 LEU A O 1
ATOM 1099 N N . LEU A 1 144 ? 8.954 -5.549 -8.474 1.00 82.62 144 LEU A N 1
ATOM 1100 C CA . LEU A 1 144 ? 9.455 -4.314 -9.054 1.00 82.62 144 LEU A CA 1
ATOM 1101 C C . LEU A 1 144 ? 9.020 -4.273 -10.517 1.00 82.62 144 LEU A C 1
ATOM 1103 O O . LEU A 1 144 ? 9.102 -5.294 -11.198 1.00 82.62 144 LEU A O 1
ATOM 1107 N N . ILE A 1 145 ? 8.526 -3.120 -10.952 1.00 83.12 145 ILE A N 1
ATOM 1108 C CA . ILE A 1 145 ? 7.958 -2.885 -12.275 1.00 83.12 145 ILE A CA 1
ATOM 1109 C C . ILE A 1 145 ? 8.706 -1.721 -12.914 1.00 83.12 145 ILE A C 1
ATOM 1111 O O . ILE A 1 145 ? 8.819 -0.639 -12.328 1.00 83.12 145 ILE A O 1
ATOM 1115 N N . GLY A 1 146 ? 9.237 -1.963 -14.106 1.00 82.19 146 GLY A N 1
ATOM 1116 C CA . GLY A 1 146 ? 9.829 -0.931 -14.940 1.00 82.19 146 GLY A CA 1
ATOM 1117 C C . GLY A 1 146 ? 11.138 -1.310 -15.613 1.00 82.19 146 GLY A C 1
ATOM 1118 O O . GLY A 1 146 ? 11.310 -2.449 -16.048 1.00 82.19 146 GLY A O 1
ATOM 1119 N N . GLY A 1 147 ? 12.048 -0.348 -15.743 1.00 78.62 147 GLY A N 1
ATOM 1120 C CA . GLY A 1 147 ? 13.282 -0.511 -16.505 1.00 78.62 147 GLY A CA 1
ATOM 1121 C C . GLY A 1 147 ? 14.414 0.380 -16.015 1.00 78.62 147 GLY A C 1
ATOM 1122 O O . GLY A 1 147 ? 14.542 0.667 -14.829 1.00 78.62 147 GLY A O 1
ATOM 1123 N N . SER A 1 148 ? 15.298 0.767 -16.928 1.00 80.56 148 SER A N 1
ATOM 1124 C CA . SER A 1 148 ? 16.565 1.406 -16.582 1.00 80.56 148 SER A CA 1
ATOM 1125 C C . SER A 1 148 ? 16.496 2.888 -16.217 1.00 80.56 148 SER A C 1
ATOM 1127 O O . SER A 1 148 ? 17.481 3.475 -15.759 1.00 80.56 148 SER A O 1
ATOM 1129 N N . SER A 1 149 ? 15.349 3.517 -16.425 1.00 78.94 149 SER A N 1
ATOM 1130 C CA . SER A 1 149 ? 15.174 4.957 -16.311 1.00 78.94 149 SER A CA 1
ATOM 1131 C C . SER A 1 149 ? 14.129 5.300 -15.247 1.00 78.94 149 SER A C 1
ATOM 1133 O O . SER A 1 149 ? 13.897 4.554 -14.300 1.00 78.94 149 SER A O 1
ATOM 1135 N N . HIS A 1 150 ? 13.564 6.501 -15.329 1.00 77.50 150 HIS A N 1
ATOM 1136 C CA . HIS A 1 150 ? 12.542 6.952 -14.393 1.00 77.50 150 HIS A CA 1
ATOM 1137 C C . HIS A 1 150 ? 11.193 6.333 -14.748 1.00 77.50 150 HIS A C 1
ATOM 1139 O O . HIS A 1 150 ? 10.690 6.558 -15.848 1.00 77.50 150 HIS A O 1
ATOM 1145 N N . ASP A 1 151 ? 10.605 5.620 -13.791 1.00 80.06 151 ASP A N 1
ATOM 1146 C CA . ASP A 1 151 ? 9.278 5.023 -13.886 1.00 80.06 151 ASP A CA 1
ATOM 1147 C C . ASP A 1 151 ? 8.456 5.460 -12.676 1.00 80.06 151 ASP A C 1
ATOM 1149 O O . ASP A 1 151 ? 8.927 5.372 -11.542 1.00 80.06 151 ASP A O 1
ATOM 1153 N N . HIS A 1 152 ? 7.242 5.942 -12.914 1.00 80.38 152 HIS A N 1
ATOM 1154 C CA . HIS A 1 152 ? 6.377 6.471 -11.869 1.00 80.38 152 HIS A CA 1
ATOM 1155 C C . HIS A 1 152 ? 4.957 5.938 -12.023 1.00 80.38 152 HIS A C 1
ATOM 1157 O O . HIS A 1 152 ? 4.362 6.046 -13.098 1.00 80.38 152 HIS A O 1
ATOM 1163 N N . LEU A 1 153 ? 4.415 5.366 -10.948 1.00 83.50 153 LEU A N 1
ATOM 1164 C CA . LEU A 1 153 ? 3.022 4.943 -10.899 1.00 83.50 153 LEU A CA 1
ATOM 1165 C C . LEU A 1 153 ? 2.134 6.151 -10.604 1.00 83.50 153 LEU A C 1
ATOM 1167 O O . LEU A 1 153 ? 2.217 6.731 -9.528 1.00 83.50 153 LEU A O 1
ATOM 1171 N N . GLU A 1 154 ? 1.242 6.466 -11.534 1.00 84.12 154 GLU A N 1
ATOM 1172 C CA . GLU A 1 154 ? 0.233 7.514 -11.358 1.00 84.12 154 GLU A CA 1
ATOM 1173 C C . GLU A 1 154 ? -1.017 6.977 -10.657 1.00 84.12 154 GLU A C 1
ATOM 1175 O O . GLU A 1 154 ? -1.623 7.663 -9.837 1.00 84.12 154 GLU A O 1
ATOM 1180 N N . GLN A 1 155 ? -1.427 5.754 -11.004 1.00 86.56 155 GLN A N 1
ATOM 1181 C CA . GLN A 1 155 ? -2.661 5.159 -10.505 1.00 86.56 155 GLN A CA 1
ATOM 1182 C C . GLN A 1 155 ? -2.629 3.634 -10.628 1.00 86.56 155 GLN A C 1
ATOM 1184 O O . GLN A 1 155 ? -2.159 3.101 -11.641 1.00 86.56 155 GLN A O 1
ATOM 1189 N N . ALA A 1 156 ? -3.193 2.941 -9.639 1.00 89.50 156 ALA A N 1
ATOM 1190 C CA . ALA A 1 156 ? -3.554 1.538 -9.744 1.00 89.50 156 ALA A CA 1
ATOM 1191 C C . ALA A 1 156 ? -5.067 1.351 -9.559 1.00 89.50 156 ALA A C 1
ATOM 1193 O O . ALA A 1 156 ? -5.708 2.014 -8.750 1.00 89.50 156 ALA A O 1
ATOM 1194 N N . GLU A 1 157 ? -5.651 0.406 -10.292 1.00 90.94 157 GLU A N 1
ATOM 1195 C CA . GLU A 1 157 ? -7.029 -0.035 -10.070 1.00 90.94 157 GLU A CA 1
ATOM 1196 C C . GLU A 1 157 ? -7.125 -1.557 -10.091 1.00 90.94 157 GLU A C 1
ATOM 1198 O O . GLU A 1 157 ? -6.446 -2.231 -10.866 1.00 90.94 157 GLU A O 1
ATOM 1203 N N . SER A 1 158 ? -7.999 -2.123 -9.257 1.00 91.19 158 SER A N 1
ATOM 1204 C CA . SER A 1 158 ? -8.308 -3.551 -9.317 1.00 91.19 158 SER A CA 1
ATOM 1205 C C . SER A 1 158 ? -9.159 -3.867 -10.542 1.00 91.19 158 SER A C 1
ATOM 1207 O O . SER A 1 158 ? -10.155 -3.193 -10.801 1.00 91.19 158 SER A O 1
ATOM 1209 N N . THR A 1 159 ? -8.853 -4.967 -11.219 1.00 89.94 159 THR A N 1
ATOM 1210 C CA . THR A 1 159 ? -9.722 -5.574 -12.233 1.00 89.94 159 THR A CA 1
ATOM 1211 C C . THR A 1 159 ? -10.218 -6.936 -11.746 1.00 89.94 159 THR A C 1
ATOM 1213 O O . THR A 1 159 ? -9.850 -7.404 -10.664 1.00 89.94 159 THR A O 1
ATOM 1216 N N . GLU A 1 160 ? -11.067 -7.607 -12.530 1.00 88.12 160 GLU A N 1
ATOM 1217 C CA . GLU A 1 160 ? -11.528 -8.966 -12.209 1.00 88.12 160 GLU A CA 1
ATOM 1218 C C . GLU A 1 160 ? -10.342 -9.930 -12.042 1.00 88.12 160 GLU A C 1
ATOM 1220 O O . GLU A 1 160 ? -10.250 -10.625 -11.032 1.00 88.12 160 GLU A O 1
ATOM 1225 N N . ASN A 1 161 ? -9.379 -9.877 -12.967 1.00 85.12 161 ASN A N 1
ATOM 1226 C CA . ASN A 1 161 ? -8.283 -10.845 -13.065 1.00 85.12 161 ASN A CA 1
ATOM 1227 C C . ASN A 1 161 ? -6.909 -10.289 -12.650 1.00 85.12 161 ASN A C 1
ATOM 1229 O O . ASN A 1 161 ? -5.903 -10.979 -12.793 1.00 85.12 161 ASN A O 1
ATOM 1233 N N . GLY A 1 162 ? -6.829 -9.046 -12.174 1.00 88.31 162 GLY A N 1
ATOM 1234 C CA . GLY A 1 162 ? -5.550 -8.427 -11.837 1.00 88.31 162 GLY A CA 1
ATOM 1235 C C . GLY A 1 162 ? -5.683 -6.957 -11.475 1.00 88.31 162 GLY A C 1
ATOM 1236 O O . GLY A 1 162 ? -6.582 -6.584 -10.719 1.00 88.31 162 GLY A O 1
ATOM 1237 N N . PHE A 1 163 ? -4.772 -6.148 -12.013 1.00 89.06 163 PHE A N 1
ATOM 1238 C CA . PHE A 1 163 ? -4.695 -4.714 -11.766 1.00 89.06 163 PHE A CA 1
ATOM 1239 C C . PHE A 1 163 ? -4.406 -3.973 -13.069 1.00 89.06 163 PHE A C 1
ATOM 1241 O O . PHE A 1 163 ? -3.624 -4.444 -13.894 1.00 89.06 163 PHE A O 1
ATOM 1248 N N . LEU A 1 164 ? -5.023 -2.810 -13.234 1.00 87.38 164 LEU A N 1
ATOM 1249 C CA . LEU A 1 164 ? -4.657 -1.838 -14.251 1.00 87.38 164 LEU A CA 1
ATOM 1250 C C . LEU A 1 164 ? -3.681 -0.849 -13.616 1.00 87.38 164 LEU A C 1
ATOM 1252 O O . LEU A 1 164 ? -3.998 -0.275 -12.578 1.00 87.38 164 LEU A O 1
ATOM 1256 N N . LEU A 1 165 ? -2.511 -0.662 -14.226 1.00 87.06 165 LEU A N 1
ATOM 1257 C CA . LEU A 1 165 ? -1.483 0.249 -13.730 1.00 87.06 165 LEU A CA 1
ATOM 1258 C C . LEU A 1 165 ? -1.212 1.327 -14.776 1.00 87.06 165 LEU A C 1
ATOM 1260 O O . LEU A 1 165 ? -0.839 1.032 -15.911 1.00 87.06 165 LEU A O 1
ATOM 1264 N N . GLN A 1 166 ? -1.371 2.587 -14.389 1.00 86.12 166 GLN A N 1
ATOM 1265 C CA . GLN A 1 166 ? -0.917 3.707 -15.198 1.00 86.12 166 GLN A CA 1
ATOM 1266 C C . GLN A 1 166 ? 0.496 4.085 -14.763 1.00 86.12 166 GLN A C 1
ATOM 1268 O O . GLN A 1 166 ? 0.682 4.685 -13.707 1.00 86.12 166 GLN A O 1
ATOM 1273 N N . ILE A 1 167 ? 1.488 3.745 -15.588 1.00 84.31 167 ILE A N 1
ATOM 1274 C CA . ILE A 1 167 ? 2.894 4.055 -15.319 1.00 84.31 167 ILE A CA 1
ATOM 1275 C C . ILE A 1 167 ? 3.427 5.011 -16.383 1.00 84.31 167 ILE A C 1
ATOM 1277 O O . ILE A 1 167 ? 3.391 4.716 -17.580 1.00 84.31 167 ILE A O 1
ATOM 1281 N N . ASN A 1 168 ? 3.946 6.148 -15.927 1.00 82.12 168 ASN A N 1
ATOM 1282 C CA . ASN A 1 168 ? 4.725 7.070 -16.738 1.00 82.12 168 ASN A CA 1
ATOM 1283 C C . ASN A 1 168 ? 6.187 6.622 -16.703 1.00 82.12 168 ASN A C 1
ATOM 1285 O O . ASN A 1 168 ? 6.834 6.687 -15.661 1.00 82.12 168 ASN A O 1
ATOM 1289 N N . SER A 1 169 ? 6.695 6.152 -17.842 1.00 82.50 169 SER A N 1
ATOM 1290 C CA . SER A 1 169 ? 8.040 5.587 -17.959 1.00 82.50 169 SER A CA 1
ATOM 1291 C C . SER A 1 169 ? 8.899 6.353 -18.962 1.00 82.50 169 SER A C 1
ATOM 1293 O O . SER A 1 169 ? 8.429 6.758 -20.027 1.00 82.50 169 SER A O 1
ATOM 1295 N N . MET A 1 170 ? 10.174 6.526 -18.616 1.00 80.38 170 MET A N 1
ATOM 1296 C CA . MET A 1 170 ? 11.250 6.965 -19.509 1.00 80.38 170 MET A CA 1
ATOM 1297 C C . MET A 1 170 ? 12.197 5.814 -19.885 1.00 80.38 170 MET A C 1
ATOM 1299 O O . MET A 1 170 ? 13.299 6.065 -20.377 1.00 80.38 170 MET A O 1
ATOM 1303 N N . SER A 1 171 ? 11.818 4.575 -19.580 1.00 80.50 171 SER A N 1
ATOM 1304 C CA . SER A 1 171 ? 12.615 3.376 -19.824 1.00 80.50 171 SER A CA 1
ATOM 1305 C C . SER A 1 171 ? 12.276 2.785 -21.194 1.00 80.50 171 SER A C 1
ATOM 1307 O O . SER A 1 171 ? 11.126 2.806 -21.630 1.00 80.50 171 SER A O 1
ATOM 1309 N N . GLU A 1 172 ? 13.283 2.242 -21.876 1.00 81.25 172 GLU A N 1
ATOM 1310 C CA . GLU A 1 172 ? 13.125 1.552 -23.171 1.00 81.25 172 GLU A CA 1
ATOM 1311 C C . GLU A 1 172 ? 13.420 0.043 -23.066 1.00 81.25 172 GLU A C 1
ATOM 1313 O O . GLU A 1 172 ? 13.486 -0.660 -24.074 1.00 81.25 172 GLU A O 1
ATOM 1318 N N . ASP A 1 173 ? 13.601 -0.454 -21.845 1.00 80.12 173 ASP A N 1
ATOM 1319 C CA . ASP A 1 173 ? 13.978 -1.818 -21.492 1.00 80.12 173 ASP A CA 1
ATOM 1320 C C . ASP A 1 173 ? 13.152 -2.340 -20.302 1.00 80.12 173 ASP A C 1
ATOM 1322 O O . ASP A 1 173 ? 12.213 -1.689 -19.834 1.00 80.12 173 ASP A O 1
ATOM 1326 N N . GLY A 1 174 ? 13.480 -3.547 -19.833 1.00 81.69 174 GLY A N 1
ATOM 1327 C CA . GLY A 1 174 ? 12.754 -4.201 -18.747 1.00 81.69 174 GLY A CA 1
ATOM 1328 C C . GLY A 1 174 ? 11.315 -4.512 -19.151 1.00 81.69 174 GLY A C 1
ATOM 1329 O O . GLY A 1 174 ? 11.075 -5.088 -20.213 1.00 81.69 174 GLY A O 1
ATOM 1330 N N . ASP A 1 175 ? 10.359 -4.098 -18.325 1.00 81.44 175 ASP A N 1
ATOM 1331 C CA . ASP A 1 175 ? 8.931 -4.301 -18.594 1.00 81.44 175 ASP A CA 1
ATOM 1332 C C . ASP A 1 175 ? 8.393 -3.400 -19.725 1.00 81.44 175 ASP A C 1
ATOM 1334 O O . ASP A 1 175 ? 7.267 -3.591 -20.184 1.00 81.44 175 ASP A O 1
ATOM 1338 N N . PHE A 1 176 ? 9.191 -2.435 -20.200 1.00 77.62 176 PHE A N 1
ATOM 1339 C CA . PHE A 1 176 ? 8.798 -1.456 -21.218 1.00 77.62 176 PHE A CA 1
ATOM 1340 C C . PHE A 1 176 ? 9.494 -1.645 -22.573 1.00 77.62 176 PHE A C 1
ATOM 1342 O O . PHE A 1 176 ? 9.329 -0.811 -23.473 1.00 77.62 176 PHE A O 1
ATOM 1349 N N . GLU A 1 177 ? 10.233 -2.743 -22.761 1.00 78.50 177 GLU A N 1
ATOM 1350 C CA . GLU A 1 177 ? 10.931 -3.035 -24.015 1.00 78.50 177 GLU A CA 1
ATOM 1351 C C . GLU A 1 177 ? 9.963 -3.068 -25.215 1.00 78.50 177 GLU A C 1
ATOM 1353 O O . GLU A 1 177 ? 8.938 -3.750 -25.214 1.00 78.50 177 GLU A O 1
ATOM 1358 N N . GLY A 1 178 ? 10.283 -2.305 -26.267 1.00 68.12 178 GLY A N 1
ATOM 1359 C CA . GLY A 1 178 ? 9.493 -2.261 -27.505 1.00 68.12 178 GLY A CA 1
ATOM 1360 C C . GLY A 1 178 ? 8.149 -1.525 -27.405 1.00 68.12 178 GLY A C 1
ATOM 1361 O O . GLY A 1 178 ? 7.387 -1.535 -28.372 1.00 68.12 178 GLY A O 1
ATOM 1362 N N . SER A 1 179 ? 7.859 -0.874 -26.274 1.00 62.59 179 SER A N 1
ATOM 1363 C CA . SER A 1 179 ? 6.555 -0.254 -26.011 1.00 62.59 179 SER A CA 1
ATOM 1364 C C . SER A 1 179 ? 6.312 1.085 -26.705 1.00 62.59 179 SER A C 1
ATOM 1366 O O . SER A 1 179 ? 5.161 1.463 -26.897 1.00 62.59 179 SER A O 1
ATOM 1368 N N . GLY A 1 180 ? 7.369 1.798 -27.113 1.00 52.41 180 GLY A N 1
ATOM 1369 C CA . GLY A 1 180 ? 7.245 3.045 -27.872 1.00 52.41 180 GLY A CA 1
ATOM 1370 C C . GLY A 1 180 ? 6.329 4.079 -27.206 1.00 52.41 180 GLY A C 1
ATOM 1371 O O . GLY A 1 180 ? 5.527 4.689 -27.903 1.00 52.41 180 GLY A O 1
ATOM 1372 N N . ALA A 1 181 ? 6.464 4.255 -25.884 1.00 49.78 181 ALA A N 1
ATOM 1373 C CA . ALA A 1 181 ? 5.627 5.081 -25.008 1.00 49.78 181 ALA A CA 1
ATOM 1374 C C . ALA A 1 181 ? 4.133 4.680 -24.979 1.00 49.78 181 ALA A C 1
ATOM 1376 O O . ALA A 1 181 ? 3.522 4.446 -26.017 1.00 49.78 181 ALA A O 1
ATOM 1377 N N . ASN A 1 182 ? 3.533 4.744 -23.779 1.00 51.59 182 ASN A N 1
ATOM 1378 C CA . ASN A 1 182 ? 2.098 4.632 -23.433 1.00 51.59 182 ASN A CA 1
ATOM 1379 C C . ASN A 1 182 ? 1.643 3.299 -22.788 1.00 51.59 182 ASN A C 1
ATOM 1381 O O . ASN A 1 182 ? 1.939 2.225 -23.292 1.00 51.59 182 ASN A O 1
ATOM 1385 N N . TYR A 1 183 ? 0.898 3.454 -21.678 1.00 48.97 183 TYR A N 1
ATOM 1386 C CA . TYR A 1 183 ? 0.026 2.537 -20.911 1.00 48.97 183 TYR A CA 1
ATOM 1387 C C . TYR A 1 183 ? 0.228 1.017 -21.065 1.00 48.97 183 TYR A C 1
ATOM 1389 O O . TYR A 1 183 ? -0.028 0.449 -22.124 1.00 48.97 183 TYR A O 1
ATOM 1397 N N . HIS A 1 184 ? 0.535 0.341 -19.949 1.00 48.97 184 HIS A N 1
ATOM 1398 C CA . HIS A 1 184 ? 0.714 -1.114 -19.885 1.00 48.97 184 HIS A CA 1
ATOM 1399 C C . HIS A 1 184 ? -0.282 -1.774 -18.933 1.00 48.97 184 HIS A C 1
ATOM 1401 O O . HIS A 1 184 ? -0.317 -1.476 -17.743 1.00 48.97 184 HIS A O 1
ATOM 1407 N N . GLU A 1 185 ? -1.066 -2.720 -19.447 1.00 48.00 185 GLU A N 1
ATOM 1408 C CA . GLU A 1 185 ? -1.845 -3.629 -18.608 1.00 48.00 185 GLU A CA 1
ATOM 1409 C C . GLU A 1 185 ? -0.941 -4.786 -18.165 1.00 48.00 185 GLU A C 1
ATOM 1411 O O . GLU A 1 185 ? -0.551 -5.632 -18.974 1.00 48.00 185 GLU A O 1
ATOM 1416 N N . ILE A 1 186 ? -0.594 -4.838 -16.877 1.00 51.81 186 ILE A N 1
ATOM 1417 C CA . ILE A 1 186 ? 0.165 -5.962 -16.322 1.00 51.81 186 ILE A CA 1
ATOM 1418 C C . ILE A 1 186 ? -0.823 -7.031 -15.859 1.00 51.81 186 ILE A C 1
ATOM 1420 O O . ILE A 1 186 ? -1.389 -6.975 -14.767 1.00 51.81 186 ILE A O 1
ATOM 1424 N N . GLY A 1 187 ? -1.025 -8.035 -16.712 1.00 43.09 187 GLY A N 1
ATOM 1425 C CA . GLY A 1 187 ? -1.789 -9.228 -16.365 1.00 43.09 187 GLY A CA 1
ATOM 1426 C C . GLY A 1 187 ? -1.069 -10.045 -15.290 1.00 43.09 187 GLY A C 1
ATOM 1427 O O . GLY A 1 187 ? 0.032 -10.550 -15.513 1.00 43.09 187 GLY A O 1
ATOM 1428 N N . TRP A 1 188 ? -1.702 -10.222 -14.132 1.00 42.84 188 TRP A N 1
ATOM 1429 C CA . TRP A 1 188 ? -1.187 -11.093 -13.080 1.00 42.84 188 TRP A CA 1
ATOM 1430 C C . TRP A 1 188 ? -1.447 -12.550 -13.461 1.00 42.84 188 TRP A C 1
ATOM 1432 O O . TRP A 1 188 ? -2.582 -13.019 -13.443 1.00 42.84 188 TRP A O 1
ATOM 1442 N N . LYS A 1 189 ? -0.394 -13.294 -13.807 1.00 30.91 189 LYS A N 1
ATOM 1443 C CA . LYS A 1 189 ? -0.458 -14.759 -13.768 1.00 30.91 189 LYS A CA 1
ATOM 1444 C C . LYS A 1 189 ? -0.111 -15.193 -12.349 1.00 30.91 189 LYS A C 1
ATOM 1446 O O . LYS A 1 189 ? 1.056 -15.136 -11.966 1.00 30.91 189 LYS A O 1
ATOM 1451 N N . VAL A 1 190 ? -1.148 -15.530 -11.582 1.00 32.56 190 VAL A N 1
ATOM 1452 C CA . VAL A 1 190 ? -1.047 -16.174 -10.262 1.00 32.56 190 VAL A CA 1
ATOM 1453 C C . VAL A 1 190 ? -0.397 -17.547 -10.402 1.00 32.56 190 VAL A C 1
ATOM 1455 O O . VAL A 1 190 ? -0.748 -18.262 -11.371 1.00 32.56 190 VAL A O 1
#

pLDDT: mean 76.69, std 17.04, range [30.91, 96.88]

Sequence (190 aa):
LKKDSEGKDPNAFTITMMDLYGEVLAEYSGENENDAYGATTLTATSDGGFIFAQGYNANYIPGMDQIKTGYHSRVIKCDAKGNVVFDTQLDSVEIGALTDCIEKEGRYYFFGEDKEKEGDNSLGKPKVSCMVFDGSGKLEKQLLIGGSSHDHLEQAESTENGFLLQINSMSEDGDFEGSGANYHEIGWKV

Radius of gyration: 18.1 Å; chains: 1; bounding box: 50×38×57 Å

Secondary structure (DSSP, 8-state):
----TTSS-SEEEEEEEE-TTS-EEEEEEEE--SS-PPEEEEEE-TTS-EEEEEEEEGGG-TTS----SSEEEEEEEE-TTS-EEEEEEE--S-EEEEEEEEEETTEEEEEEEEPPPTT---TT---EEEEEE-TTS-EEEEEEE--SS-EEEEEEEE-SSSEEEEEEE--SSGGGTT--SS-B------

Foldseek 3Di:
DDAPPVRHDQFPDKDFDADPVRHTQAMDTHGPQPFKDPFLEKDQDPQQWIKTKTKGFLCRDPPDDSQDGAIWMWIWTAGRHRHTLDIGTDNDRFWPGQNYWDDDPQKIKTWTFGHDPDVRPQQWFATIKIWIAHNSRHTPDIDGDATNHDKGWPDWDDDPQGIFTFIDHPHCDDNNPPVPDDGDDDGDDD

=== Feature glossary ===
A reading guide for the features in this record.

Start from the sequence.

  · Sequence gives the chain of amino acids in standard one-letter code (A=alanine, C=cysteine, …, Y=tyrosine), read N→C. It is the only feature that is directly encoded by the gene; all structural features are derived from the folded form of this sequence.

Fold it, and you get atomic coordinates and the backbone conformation that goes with them.

  · Structure coordinates are given as an mmCIF _atom_site loop: one row per atom with element, residue name, chain id, sequence number, and x/y/z position in Å. Only the four main-chain atoms per residue are included here; side chains are omitted to keep the record compact.

  · Backbone dihedral angles. Every residue except chain termini has a φ (preceding-C → N → Cα → C) and a ψ (N → Cα → C → next-N). They are reported in degrees following the IUPAC sign convention. Secondary structure is essentially a statement about which (φ, ψ) basin each residue occupies.

  · Eight-state secondary structure (DSSP): H is the canonical α-helix, G the tighter 3₁₀-helix, I the wider π-helix; E/B are β-structure, T and S are turns and bends, and '-' is everything else. DSSP derives these from the pattern of main-chain N–H···O=C hydrogen bonds, not from the sequence.

  · SS3 is a coarse helix/strand/coil call (letters a/b/c) made by the P-SEA algorithm from inter-Cα distances and dihedrals. It is less detailed than DSSP but needs only Cα positions.

Summarize the fold with a handful of shape descriptors and a per-residue structural alphabet.

  · Radius of gyration (Rg) is the root-mean-square distance of Cα atoms from their centroid — a single number for overall size and compactness. A globular domain of N residues has Rg ≈ 2.2·N^0.38 Å; an extended or disordered chain has a much larger Rg. The Cα contact count is the number of residue pairs whose Cα atoms are within 8 Å and are more than four positions apart in sequence — a standard proxy for tertiary packing density. The bounding box is the smallest axis-aligned box enclosing all Cα atoms.

  · 3Di is Foldseek's structural alphabet. Each residue is assigned one of twenty discrete states based on how its Cα sits relative to its spatial (not sequential) neighbors. Aligning 3Di strings finds structural homologs roughly as well as full 3D superposition, but orders of magnitude faster.

  · Solvent-accessible surface area (SASA) is the area in Å² traced out by the centre of a 1.4 Å probe sphere (a water molecule) rolled over the protein's van der Waals surface (Shrake–Rupley / Lee–Richards construction). Buried residues have near-zero SASA; fully exposed residues can exceed 200 Å². The total SASA scales roughly with the number of surface residues.

Ask how reliable the model is.

  · For AlphaFold models, the B-factor field carries pLDDT — the model's own estimate of local accuracy on a 0–100 scale. Regions with pLDDT<50 should be treated as essentially unmodeled; they often correspond to intrinsically disordered segments.

  · For experimental (PDB) structures, the B-factor (temperature factor) quantifies the positional spread of each atom in the crystal — a combination of thermal vibration and static disorder — in units of Å². High B-factors mark flexible loops or poorly resolved regions; low B-factors mark the rigid, well-ordered core.

  · Predicted Aligned Error (PAE) is an AlphaFold confidence matrix: entry (i, j) is the expected error in the position of residue j, in ångströms, when the prediction is superimposed on the true structure at residue i. Low PAE within a block of residues means that block is internally rigid and well-predicted; high PAE between two blocks means their relative placement is uncertain even if each block individually is confident.

Place it in context: what it resembles, what it is annotated as, and how it looks.

  · Structural nearest neighbors (via Foldseek easy-search vs the PDB). Reported per hit: target PDB id, E-value, and alignment TM-score. A TM-score above ~0.5 is the conventional threshold for 'same fold'.

  · Functional annotations link the protein to curated databases. InterPro entries identify conserved domains and families by matching the sequence against member-database signatures (Pfam, PROSITE, CDD, …). Gene Ontology (GO) terms describe molecular function, biological process, and cellular component in a controlled vocabulary. CATH places the structure in a hierarchical fold classification (Class/Architecture/Topology/Homologous-superfamily). The organism is the source species.

  · The contact map is a binary N×N matrix image: pixel (i, j) is dark where Cα_i and Cα_j are within 8 Å and |i−j|>4. Because the |i−j|>4 filter removes local helical contacts, off-diagonal stripes parallel to the main diagonal indicate parallel β-sheets; stripes perpendicular to it indicate antiparallel β-sheets. The Ramachandran plot scatters every residue's (φ, ψ) pair against the sterically allowed regions. The PAE heatmap renders the predicted-aligned-error matrix.

  · Six rendered views show the 3D structure from the faces of a cube — i.e. along ±x, ±y, ±z. Rendering representation is drawn randomly per protein from cartoon (secondary-structure ribbons), sticks (backbone bonds), or molecular surface; coloring is either N→C rainbow (blue at the N-terminus through red at the C-terminus) or one color per chain.